Protein AF-A0A954EKB4-F1 (afdb_monomer_lite)

Radius of gyration: 37.12 Å; chains: 1; bounding box: 123×54×112 Å

Structure (mmCIF, N/CA/C/O backbone):
data_AF-A0A954EKB4-F1
#
_entry.id   AF-A0A954EKB4-F1
#
loop_
_atom_site.group_PDB
_atom_site.id
_atom_site.type_symbol
_atom_site.label_atom_id
_atom_site.label_alt_id
_atom_site.label_comp_id
_atom_site.label_asym_id
_atom_site.label_entity_id
_atom_site.label_seq_id
_atom_site.pdbx_PDB_ins_code
_atom_site.Cartn_x
_atom_site.Cartn_y
_atom_site.Cartn_z
_atom_site.occupancy
_atom_site.B_iso_or_equiv
_atom_site.auth_seq_id
_atom_site.auth_comp_id
_atom_site.auth_asym_id
_atom_site.auth_atom_id
_atom_site.pdbx_PDB_model_num
ATOM 1 N N . MET A 1 1 ? 80.902 -15.792 -75.339 1.00 37.88 1 MET A N 1
ATOM 2 C CA . MET A 1 1 ? 82.206 -15.188 -75.700 1.00 37.88 1 MET A CA 1
ATOM 3 C C . MET A 1 1 ? 81.987 -13.683 -75.688 1.00 37.88 1 MET A C 1
ATOM 5 O O . MET A 1 1 ? 81.135 -13.254 -76.441 1.00 37.88 1 MET A O 1
ATOM 9 N N . MET A 1 2 ? 82.550 -12.837 -74.833 1.00 40.94 2 MET A N 1
ATOM 10 C CA . MET A 1 2 ? 83.641 -12.920 -73.865 1.00 40.94 2 MET A CA 1
ATOM 11 C C . MET A 1 2 ? 83.252 -12.064 -72.648 1.00 40.94 2 MET A C 1
ATOM 13 O O . MET A 1 2 ? 82.694 -10.983 -72.807 1.00 40.94 2 MET A O 1
ATOM 17 N N . ASN A 1 3 ? 83.565 -12.593 -71.468 1.00 41.25 3 ASN A N 1
ATOM 18 C CA . ASN A 1 3 ? 83.792 -11.879 -70.212 1.00 41.25 3 ASN A CA 1
ATOM 19 C C . ASN A 1 3 ? 84.844 -10.772 -70.389 1.00 41.25 3 ASN A C 1
ATOM 21 O O . ASN A 1 3 ? 85.833 -11.028 -71.072 1.00 41.25 3 ASN A O 1
ATOM 25 N N . VAL A 1 4 ? 84.722 -9.661 -69.656 1.00 49.22 4 VAL A N 1
ATOM 26 C CA . VAL A 1 4 ? 85.882 -9.000 -69.029 1.00 49.22 4 VAL A CA 1
ATOM 27 C C . VAL A 1 4 ? 85.494 -8.569 -67.610 1.00 49.22 4 VAL A C 1
ATOM 29 O O . VAL A 1 4 ? 84.394 -8.073 -67.377 1.00 49.22 4 VAL A O 1
ATOM 32 N N . GLU A 1 5 ? 86.402 -8.868 -66.685 1.00 40.53 5 GLU A N 1
ATOM 33 C CA . GLU A 1 5 ? 86.324 -8.812 -65.225 1.00 40.53 5 GLU A CA 1
ATOM 34 C C . GLU A 1 5 ? 86.421 -7.398 -64.614 1.00 40.53 5 GLU A C 1
ATOM 36 O O . GLU A 1 5 ? 86.856 -6.441 -65.252 1.00 40.53 5 GLU A O 1
ATOM 41 N N . GLN A 1 6 ? 86.024 -7.331 -63.334 1.00 45.41 6 GLN A N 1
ATOM 42 C CA . GLN A 1 6 ? 86.206 -6.249 -62.347 1.00 45.41 6 GLN A CA 1
ATOM 43 C C . GLN A 1 6 ? 87.696 -5.919 -62.090 1.00 45.41 6 GLN A C 1
ATOM 45 O O . GLN A 1 6 ? 88.552 -6.699 -62.511 1.00 45.41 6 GLN A O 1
ATOM 50 N N . PRO A 1 7 ? 88.048 -4.824 -61.368 1.00 50.44 7 PRO A N 1
ATOM 51 C CA . PRO A 1 7 ? 88.230 -4.922 -59.892 1.00 50.44 7 PRO A CA 1
ATOM 52 C C . PRO A 1 7 ? 87.948 -3.577 -59.128 1.00 50.44 7 PRO A C 1
ATOM 54 O O . PRO A 1 7 ? 88.075 -2.505 -59.707 1.00 50.44 7 PRO A O 1
ATOM 57 N N . THR A 1 8 ? 87.309 -3.531 -57.945 1.00 43.25 8 THR A N 1
ATOM 58 C CA . THR A 1 8 ? 87.787 -3.686 -56.535 1.00 43.25 8 THR A CA 1
ATOM 59 C C . THR A 1 8 ? 87.850 -2.356 -55.762 1.00 43.25 8 THR A C 1
ATOM 61 O O . THR A 1 8 ? 88.399 -1.397 -56.294 1.00 43.25 8 THR A O 1
ATOM 64 N N . ASN A 1 9 ? 87.446 -2.421 -54.478 1.00 41.03 9 ASN A N 1
ATOM 65 C CA . ASN A 1 9 ? 88.042 -1.737 -53.307 1.00 41.03 9 ASN A CA 1
ATOM 66 C C . ASN A 1 9 ? 87.767 -0.219 -53.140 1.00 41.03 9 ASN A C 1
ATOM 68 O O . ASN A 1 9 ? 87.740 0.507 -54.121 1.00 41.03 9 ASN A O 1
ATOM 72 N N . ASP A 1 10 ? 87.524 0.382 -51.969 1.00 38.59 10 ASP A N 1
ATOM 73 C CA . ASP A 1 10 ? 87.679 0.040 -50.544 1.00 38.59 10 ASP A CA 1
ATOM 74 C C . ASP A 1 10 ? 86.727 0.947 -49.702 1.00 38.59 10 ASP A C 1
ATOM 76 O O . ASP A 1 10 ? 86.386 2.054 -50.123 1.00 38.59 10 ASP A O 1
ATOM 80 N N . GLU A 1 11 ? 86.308 0.497 -48.509 1.00 42.56 11 GLU A N 1
ATOM 81 C CA . GLU A 1 11 ? 85.872 1.350 -47.368 1.00 42.56 11 GLU A CA 1
ATOM 82 C C . GLU A 1 11 ? 87.084 2.147 -46.790 1.00 42.56 11 GLU A C 1
ATOM 84 O O . GLU A 1 11 ? 88.193 1.899 -47.262 1.00 42.56 11 GLU A O 1
ATOM 89 N N . PRO A 1 12 ? 87.024 3.002 -45.732 1.00 58.56 12 PRO A N 1
ATOM 90 C CA . PRO A 1 12 ? 85.927 3.540 -44.907 1.00 58.56 12 PRO A CA 1
ATOM 91 C C . PRO A 1 12 ? 86.026 5.090 -44.712 1.00 58.56 12 PRO A C 1
ATOM 93 O O . PRO A 1 12 ? 86.808 5.771 -45.364 1.00 58.56 12 PRO A O 1
ATOM 96 N N . GLU A 1 13 ? 85.270 5.610 -43.734 1.00 41.72 13 GLU A N 1
ATOM 97 C CA . GLU A 1 13 ? 85.638 6.696 -42.793 1.00 41.72 13 GLU A CA 1
ATOM 98 C C . GLU A 1 13 ? 84.869 8.044 -42.817 1.00 41.72 13 GLU A C 1
ATOM 100 O O . GLU A 1 13 ? 84.950 8.852 -43.734 1.00 41.72 13 GLU A O 1
ATOM 105 N N . SER A 1 14 ? 84.260 8.304 -41.648 1.00 40.22 14 SER A N 1
ATOM 106 C CA . SER A 1 14 ? 84.275 9.572 -40.897 1.00 40.22 14 SER A CA 1
ATOM 107 C C . SER A 1 14 ? 83.208 10.656 -41.149 1.00 40.22 14 SER A C 1
ATOM 109 O O . SER A 1 14 ? 83.322 11.516 -42.013 1.00 40.22 14 SER A O 1
ATOM 111 N N . ALA A 1 15 ? 82.205 10.616 -40.261 1.00 45.06 15 ALA A N 1
ATOM 112 C CA . ALA A 1 15 ? 81.691 11.700 -39.409 1.00 45.06 15 ALA A CA 1
ATOM 113 C C . ALA A 1 15 ? 81.571 13.141 -39.954 1.00 45.06 15 ALA A C 1
ATOM 115 O O . ALA A 1 15 ? 82.567 13.798 -40.233 1.00 45.06 15 ALA A O 1
ATOM 116 N N . THR A 1 16 ? 80.362 13.716 -39.863 1.00 40.34 16 THR A N 1
ATOM 117 C CA . THR A 1 16 ? 80.078 14.884 -38.992 1.00 40.34 16 THR A CA 1
ATOM 118 C C . THR A 1 16 ? 78.590 15.271 -38.993 1.00 40.34 16 THR A C 1
ATOM 120 O O . THR A 1 16 ? 77.950 15.358 -40.033 1.00 40.34 16 THR A O 1
ATOM 123 N N . ASP A 1 17 ? 78.077 15.460 -37.774 1.00 44.81 17 ASP A N 1
ATOM 124 C CA . ASP A 1 17 ? 76.998 16.346 -37.313 1.00 44.81 17 ASP A CA 1
ATOM 125 C C . ASP A 1 17 ? 75.906 16.845 -38.280 1.00 44.81 17 ASP A C 1
ATOM 127 O O . ASP A 1 17 ? 76.133 17.648 -39.180 1.00 44.81 17 ASP A O 1
ATOM 131 N N . SER A 1 18 ? 74.647 16.616 -37.900 1.00 45.25 18 SER A N 1
ATOM 132 C CA . SER A 1 18 ? 73.878 17.720 -37.303 1.00 45.25 18 SER A CA 1
ATOM 133 C C . SER A 1 18 ? 72.577 17.243 -36.661 1.00 45.25 18 SER A C 1
ATOM 135 O O . SER A 1 18 ? 71.683 16.651 -37.259 1.00 45.25 18 SER A O 1
ATOM 137 N N . ASN A 1 19 ? 72.528 17.554 -35.378 1.00 48.62 19 ASN A N 1
ATOM 138 C CA . ASN A 1 19 ? 71.428 17.464 -34.449 1.00 48.62 19 ASN A CA 1
ATOM 139 C C . ASN A 1 19 ? 70.233 18.326 -34.911 1.00 48.62 19 ASN A C 1
ATOM 141 O O . ASN A 1 19 ? 70.352 19.547 -34.984 1.00 48.62 19 ASN A O 1
ATOM 145 N N . THR A 1 20 ? 69.081 17.708 -35.174 1.00 47.47 20 THR A N 1
ATOM 146 C CA . THR A 1 20 ? 67.756 18.353 -35.100 1.00 47.47 20 THR A CA 1
ATOM 147 C C . THR A 1 20 ? 66.779 17.354 -34.489 1.00 47.47 20 THR A C 1
ATOM 149 O O . THR A 1 20 ? 65.910 16.803 -35.159 1.00 47.47 20 THR A O 1
ATOM 152 N N . ASP A 1 21 ? 66.982 17.056 -33.204 1.00 47.34 21 ASP A N 1
ATOM 153 C CA . ASP A 1 21 ? 66.007 16.288 -32.436 1.00 47.34 21 ASP A CA 1
ATOM 154 C C . ASP A 1 21 ? 64.824 17.205 -32.102 1.00 47.34 21 ASP A C 1
ATOM 156 O O . ASP A 1 21 ? 64.919 18.166 -31.332 1.00 47.34 21 ASP A O 1
ATOM 160 N N . ASP A 1 22 ? 63.735 16.945 -32.813 1.00 51.62 22 ASP A N 1
ATOM 161 C CA . ASP A 1 22 ? 62.500 17.700 -32.801 1.00 51.62 22 ASP A CA 1
ATOM 162 C C . ASP A 1 22 ? 61.771 17.478 -31.469 1.00 51.62 22 ASP A C 1
ATOM 164 O O . ASP A 1 22 ? 61.445 16.363 -31.049 1.00 51.62 22 ASP A O 1
ATOM 168 N N . THR A 1 23 ? 61.516 18.583 -30.782 1.00 56.84 23 THR A N 1
ATOM 169 C CA . THR A 1 23 ? 60.714 18.681 -29.568 1.00 56.84 23 THR A CA 1
ATOM 170 C C . THR A 1 23 ? 59.355 17.990 -29.718 1.00 56.84 23 THR A C 1
ATOM 172 O O . THR A 1 23 ? 58.401 18.575 -30.224 1.00 56.84 23 THR A O 1
ATOM 175 N N . THR A 1 24 ? 59.203 16.782 -29.168 1.00 51.06 24 THR A N 1
ATOM 176 C CA . THR A 1 24 ? 57.882 16.181 -28.924 1.00 51.06 24 THR A CA 1
ATOM 177 C C . THR A 1 24 ? 57.643 16.011 -27.427 1.00 51.06 24 THR A C 1
ATOM 179 O O . THR A 1 24 ? 58.062 15.063 -26.769 1.00 51.06 24 THR A O 1
ATOM 182 N N . THR A 1 25 ? 56.934 16.980 -26.855 1.00 53.75 25 THR A N 1
ATOM 183 C CA . THR A 1 25 ? 56.393 16.905 -25.495 1.00 53.75 25 THR A CA 1
ATOM 184 C C . THR A 1 25 ? 55.333 15.794 -25.414 1.00 53.75 25 THR A C 1
ATOM 186 O O . THR A 1 25 ? 54.353 15.829 -26.163 1.00 53.75 25 THR A O 1
ATOM 189 N N . PRO A 1 26 ? 55.428 14.812 -24.493 1.00 50.53 26 PRO A N 1
ATOM 190 C CA . PRO A 1 26 ? 54.420 13.769 -24.364 1.00 50.53 26 PRO A CA 1
ATOM 191 C C . PRO A 1 26 ? 53.314 14.232 -23.409 1.00 50.53 26 PRO A C 1
ATOM 193 O O . PRO A 1 26 ? 53.219 13.770 -22.275 1.00 50.53 26 PRO A O 1
ATOM 196 N N . VAL A 1 27 ? 52.438 15.136 -23.848 1.00 56.16 27 VAL A N 1
ATOM 197 C CA . VAL A 1 27 ? 51.300 15.591 -23.027 1.00 56.16 27 VAL A CA 1
ATOM 198 C C . VAL A 1 27 ? 49.983 15.202 -23.694 1.00 56.16 27 VAL A C 1
ATOM 200 O O . VAL A 1 27 ? 49.413 15.996 -24.426 1.00 56.16 27 VAL A O 1
ATOM 203 N N . ALA A 1 28 ? 49.490 13.975 -23.445 1.00 51.84 28 ALA A N 1
ATOM 204 C CA . ALA A 1 28 ? 48.060 13.622 -23.621 1.00 51.84 28 ALA A CA 1
ATOM 205 C C . ALA A 1 28 ? 47.628 12.197 -23.187 1.00 51.84 28 ALA A C 1
ATOM 207 O O . ALA A 1 28 ? 46.444 11.880 -23.274 1.00 51.84 28 ALA A O 1
ATOM 208 N N . ARG A 1 29 ? 48.502 11.295 -22.714 1.00 52.09 29 ARG A N 1
ATOM 209 C CA . ARG A 1 29 ? 48.108 9.876 -22.491 1.00 52.09 29 ARG A CA 1
ATOM 210 C C . ARG A 1 29 ? 47.373 9.570 -21.173 1.00 52.09 29 ARG A C 1
ATOM 212 O O . ARG A 1 29 ? 46.942 8.437 -20.967 1.00 52.09 29 ARG A O 1
ATOM 219 N N . GLN A 1 30 ? 47.196 10.538 -20.272 1.00 52.16 30 GLN A N 1
ATOM 220 C CA . GLN A 1 30 ? 46.702 10.261 -18.911 1.00 52.16 30 GLN A CA 1
ATOM 221 C C . GLN A 1 30 ? 45.167 10.319 -18.762 1.00 52.16 30 GLN A C 1
ATOM 223 O O . GLN A 1 30 ? 44.601 9.544 -17.990 1.00 52.16 30 GLN A O 1
ATOM 228 N N . ARG A 1 31 ? 44.454 11.143 -19.551 1.00 48.75 31 ARG A N 1
ATOM 229 C CA . ARG A 1 31 ? 42.978 11.301 -19.463 1.00 48.75 31 ARG A CA 1
ATOM 230 C C . ARG A 1 31 ? 42.187 10.049 -19.881 1.00 48.75 31 ARG A C 1
ATOM 232 O O . ARG A 1 31 ? 41.036 9.881 -19.479 1.00 48.75 31 ARG A O 1
ATOM 239 N N . TRP A 1 32 ? 42.797 9.147 -20.651 1.00 51.31 32 TRP A N 1
ATOM 240 C CA . TRP A 1 32 ? 42.155 7.919 -21.146 1.00 51.31 32 TRP A CA 1
ATOM 241 C C . TRP A 1 32 ? 42.172 6.776 -20.112 1.00 51.31 32 TRP A C 1
ATOM 243 O O . TRP A 1 32 ? 41.367 5.847 -20.192 1.00 51.31 32 TRP A O 1
ATOM 253 N N . LYS A 1 33 ? 43.044 6.849 -19.094 1.00 59.34 33 LYS A N 1
ATOM 254 C CA . LYS A 1 33 ? 43.146 5.823 -18.040 1.00 59.34 33 LYS A CA 1
ATOM 255 C C . LYS A 1 33 ? 42.045 5.946 -16.981 1.00 59.34 33 LYS A C 1
ATOM 257 O O . LYS A 1 33 ? 41.488 4.943 -16.554 1.00 59.34 33 LYS A O 1
ATOM 262 N N . LEU A 1 34 ? 41.688 7.172 -16.594 1.00 62.44 34 LEU A N 1
ATOM 263 C CA . LEU A 1 34 ? 40.642 7.413 -15.589 1.00 62.44 34 LEU A CA 1
ATOM 264 C C . LEU A 1 34 ? 39.242 7.110 -16.130 1.00 62.44 34 LEU A C 1
ATOM 266 O O . LEU A 1 34 ? 38.438 6.471 -15.459 1.00 62.44 34 LEU A O 1
ATOM 270 N N . THR A 1 35 ? 38.968 7.515 -17.371 1.00 72.44 35 THR A N 1
ATOM 271 C CA . THR A 1 35 ? 37.692 7.228 -18.038 1.00 72.44 35 THR A CA 1
ATOM 272 C C . THR A 1 35 ? 37.505 5.730 -18.262 1.00 72.44 35 THR A C 1
ATOM 274 O O . THR A 1 35 ? 36.447 5.208 -17.939 1.00 72.44 35 THR A O 1
ATOM 277 N N . SER A 1 36 ? 38.527 5.002 -18.718 1.00 77.19 36 SER A N 1
ATOM 278 C CA . SER A 1 36 ? 38.439 3.539 -18.850 1.00 77.19 36 SER A CA 1
ATOM 279 C C . SER A 1 36 ? 38.249 2.826 -17.506 1.00 77.19 36 SER A C 1
ATOM 281 O O . SER A 1 36 ? 37.427 1.914 -17.423 1.00 77.19 36 SER A O 1
ATOM 283 N N . TRP A 1 37 ? 38.927 3.259 -16.437 1.00 87.00 37 TRP A N 1
ATOM 284 C CA . TRP A 1 37 ? 38.750 2.690 -15.097 1.00 87.00 37 TRP A CA 1
ATOM 285 C C . TRP A 1 37 ? 37.341 2.903 -14.533 1.00 87.00 37 TRP A C 1
ATOM 287 O O . TRP A 1 37 ? 36.715 1.940 -14.091 1.00 87.00 37 TRP A O 1
ATOM 297 N N . LEU A 1 38 ? 36.803 4.124 -14.625 1.00 86.75 38 LEU A N 1
ATOM 298 C CA . LEU A 1 38 ? 35.441 4.429 -14.174 1.00 86.75 38 LEU A CA 1
ATOM 299 C C . LEU A 1 38 ? 34.389 3.579 -14.896 1.00 86.75 38 LEU A C 1
ATOM 301 O O . LEU A 1 38 ? 33.402 3.166 -14.296 1.00 86.75 38 LEU A O 1
ATOM 305 N N . LEU A 1 39 ? 34.609 3.267 -16.172 1.00 87.12 39 LEU A N 1
ATOM 306 C CA . LEU A 1 39 ? 33.695 2.437 -16.958 1.00 87.12 39 LEU A CA 1
ATOM 307 C C . LEU A 1 39 ? 33.809 0.956 -16.639 1.00 87.12 39 LEU A C 1
ATOM 309 O O . LEU A 1 39 ? 32.800 0.253 -16.613 1.00 87.12 39 LEU A O 1
ATOM 313 N N . MET A 1 40 ? 35.021 0.480 -16.360 1.00 89.44 40 MET A N 1
ATOM 314 C CA . MET A 1 40 ? 35.214 -0.867 -15.831 1.00 89.44 40 MET A CA 1
ATOM 315 C C . MET A 1 40 ? 34.528 -1.020 -14.473 1.00 89.44 40 MET A C 1
ATOM 317 O O . MET A 1 40 ? 33.863 -2.030 -14.245 1.00 89.44 40 MET A O 1
ATOM 321 N N . LEU A 1 41 ? 34.637 -0.010 -13.605 1.00 92.19 41 LEU A N 1
ATOM 322 C CA . LEU A 1 41 ? 33.939 0.018 -12.325 1.00 92.19 41 LEU A CA 1
ATOM 323 C C . LEU A 1 41 ? 32.422 0.027 -12.531 1.00 92.19 41 LEU A C 1
ATOM 325 O O . LEU A 1 41 ? 31.756 -0.861 -12.017 1.00 92.19 41 LEU A O 1
ATOM 329 N N . ALA A 1 42 ? 31.887 0.933 -13.356 1.00 92.69 42 ALA A N 1
ATOM 330 C CA . ALA A 1 42 ? 30.456 0.999 -13.653 1.00 92.69 42 ALA A CA 1
ATOM 331 C C . ALA A 1 42 ? 29.909 -0.334 -14.185 1.00 92.69 42 ALA A C 1
ATOM 333 O O . ALA A 1 42 ? 28.853 -0.775 -13.743 1.00 92.69 42 ALA A O 1
ATOM 334 N N . ARG A 1 43 ? 30.646 -1.018 -15.071 1.00 93.94 43 ARG A N 1
ATOM 335 C CA . ARG A 1 43 ? 30.260 -2.341 -15.584 1.00 93.94 43 ARG A CA 1
ATOM 336 C C . ARG A 1 43 ? 30.225 -3.401 -14.485 1.00 93.94 43 ARG A C 1
ATOM 338 O O . ARG A 1 43 ? 29.280 -4.181 -14.432 1.00 93.94 43 ARG A O 1
ATOM 345 N N . ARG A 1 44 ? 31.246 -3.449 -13.624 1.00 96.00 44 ARG A N 1
ATOM 346 C CA . ARG A 1 44 ? 31.309 -4.404 -12.504 1.00 96.00 44 ARG A CA 1
ATOM 347 C C . ARG A 1 44 ? 30.198 -4.137 -11.499 1.00 96.00 44 ARG A C 1
ATOM 349 O O . ARG A 1 44 ? 29.496 -5.066 -11.119 1.00 96.00 44 ARG A O 1
ATOM 356 N N . THR A 1 45 ? 30.009 -2.876 -11.126 1.00 95.31 45 THR A N 1
ATOM 357 C CA . THR A 1 45 ? 28.940 -2.456 -10.226 1.00 95.31 45 THR A CA 1
ATOM 358 C C . THR A 1 45 ? 27.574 -2.795 -10.815 1.00 95.31 45 THR A C 1
ATOM 360 O O . THR A 1 45 ? 26.760 -3.377 -10.113 1.00 95.31 45 THR A O 1
ATOM 363 N N . HIS A 1 46 ? 27.335 -2.526 -12.103 1.00 97.00 46 HIS A N 1
ATOM 364 C CA . HIS A 1 46 ? 26.084 -2.891 -12.768 1.00 97.00 46 HIS A CA 1
ATOM 365 C C . HIS A 1 46 ? 25.839 -4.403 -12.750 1.00 97.00 46 HIS A C 1
ATOM 367 O O . HIS A 1 46 ? 24.749 -4.842 -12.397 1.00 97.00 46 HIS A O 1
ATOM 373 N N . LEU A 1 47 ? 26.853 -5.203 -13.098 1.00 96.62 47 LEU A N 1
ATOM 374 C CA . LEU A 1 47 ? 26.749 -6.662 -13.115 1.00 96.62 47 LEU A CA 1
ATOM 375 C C . LEU A 1 47 ? 26.437 -7.221 -11.723 1.00 96.62 47 LEU A C 1
ATOM 377 O O . LEU A 1 47 ? 25.502 -8.004 -11.579 1.00 96.62 47 LEU A O 1
ATOM 381 N N . TYR A 1 48 ? 27.197 -6.820 -10.702 1.00 96.88 48 TYR A N 1
ATOM 382 C CA . TYR A 1 48 ? 27.014 -7.343 -9.349 1.00 96.88 48 TYR A CA 1
ATOM 383 C C . TYR A 1 48 ? 25.745 -6.814 -8.684 1.00 96.88 48 TYR A C 1
ATOM 385 O O . TYR A 1 48 ? 25.067 -7.586 -8.013 1.00 96.88 48 TYR A O 1
ATOM 393 N N . ALA A 1 49 ? 25.375 -5.549 -8.916 1.00 96.19 49 ALA A N 1
ATOM 394 C CA . ALA A 1 49 ? 24.086 -5.023 -8.475 1.00 96.19 49 ALA A CA 1
ATOM 395 C C . ALA A 1 49 ? 22.934 -5.786 -9.140 1.00 96.19 49 ALA A C 1
ATOM 397 O O . ALA A 1 49 ? 22.016 -6.204 -8.449 1.00 96.19 49 ALA A O 1
ATOM 398 N N . GLY A 1 50 ? 23.007 -6.048 -10.450 1.00 95.69 50 GLY A N 1
ATOM 399 C CA . GLY A 1 50 ? 22.001 -6.839 -11.162 1.00 95.69 50 GLY A CA 1
ATOM 400 C C . GLY A 1 50 ? 21.895 -8.278 -10.648 1.00 95.69 50 GLY A C 1
ATOM 401 O O . GLY A 1 50 ? 20.791 -8.763 -10.420 1.00 95.69 50 GLY A O 1
ATOM 402 N N . LEU A 1 51 ? 23.027 -8.947 -10.404 1.00 96.50 51 LEU A N 1
ATOM 403 C CA . LEU A 1 51 ? 23.048 -10.307 -9.855 1.00 96.50 51 LEU A CA 1
ATOM 404 C C . LEU A 1 51 ? 22.482 -10.359 -8.430 1.00 96.50 51 LEU A C 1
ATOM 406 O O . LEU A 1 51 ? 21.725 -11.269 -8.107 1.00 96.50 51 LEU A O 1
ATOM 410 N N . PHE A 1 52 ? 22.818 -9.369 -7.599 1.00 96.00 52 PHE A N 1
ATOM 411 C CA . PHE A 1 52 ? 22.244 -9.221 -6.265 1.00 96.00 52 PHE A CA 1
ATOM 412 C C . PHE A 1 52 ? 20.733 -8.966 -6.326 1.00 96.00 52 PHE A C 1
ATOM 414 O O . PHE A 1 52 ? 19.992 -9.582 -5.571 1.00 96.00 52 PHE A O 1
ATOM 421 N N . LEU A 1 53 ? 20.275 -8.096 -7.233 1.00 96.25 53 LEU A N 1
ATOM 422 C CA . LEU A 1 53 ? 18.868 -7.725 -7.402 1.00 96.25 53 LEU A CA 1
ATOM 423 C C . LEU A 1 53 ? 17.997 -8.842 -7.979 1.00 96.25 53 LEU A C 1
ATOM 425 O O . LEU A 1 53 ? 16.799 -8.849 -7.715 1.00 96.25 53 LEU A O 1
ATOM 429 N N . LEU A 1 54 ? 18.562 -9.771 -8.754 1.00 96.06 54 LEU A N 1
ATOM 430 C CA . LEU A 1 54 ? 17.811 -10.786 -9.499 1.00 96.06 54 LEU A CA 1
ATOM 431 C C . LEU A 1 54 ? 16.748 -11.531 -8.662 1.00 96.06 54 LEU A C 1
ATOM 433 O O . LEU A 1 54 ? 15.579 -11.485 -9.054 1.00 96.06 54 LEU A O 1
ATOM 437 N N . PRO A 1 55 ? 17.073 -12.186 -7.527 1.00 94.25 55 PRO A N 1
ATOM 438 C CA . PRO A 1 55 ? 16.058 -12.882 -6.732 1.00 94.25 55 PRO A CA 1
ATOM 439 C C . PRO A 1 55 ? 14.984 -11.933 -6.181 1.00 94.25 55 PRO A C 1
ATOM 441 O O . PRO A 1 55 ? 13.819 -12.314 -6.082 1.00 94.25 55 PRO A O 1
ATOM 444 N N . TRP A 1 56 ? 15.349 -10.689 -5.867 1.00 93.19 56 TRP A N 1
ATOM 445 C CA . TRP A 1 56 ? 14.438 -9.701 -5.289 1.00 93.19 56 TRP A CA 1
ATOM 446 C C . TRP A 1 56 ? 13.480 -9.119 -6.321 1.00 93.19 56 TRP A C 1
ATOM 448 O O . TRP A 1 56 ? 12.289 -9.017 -6.052 1.00 93.19 56 TRP A O 1
ATOM 458 N N . VAL A 1 57 ? 13.968 -8.792 -7.518 1.00 93.94 57 VAL A N 1
ATOM 459 C CA . VAL A 1 57 ? 13.130 -8.322 -8.630 1.00 93.94 57 VAL A CA 1
ATOM 460 C C . VAL A 1 57 ? 12.136 -9.406 -9.039 1.00 93.94 57 VAL A C 1
ATOM 462 O O . VAL A 1 57 ? 10.973 -9.099 -9.280 1.00 93.94 57 VAL A O 1
ATOM 465 N N . VAL A 1 58 ? 12.555 -10.677 -9.055 1.00 93.94 58 VAL A N 1
ATOM 466 C CA . VAL A 1 58 ? 11.640 -11.804 -9.295 1.00 93.94 58 VAL A CA 1
ATOM 467 C C . VAL A 1 58 ? 10.596 -11.898 -8.182 1.00 93.94 58 VAL A C 1
ATOM 469 O O . VAL A 1 58 ? 9.405 -11.953 -8.481 1.00 93.94 58 VAL A O 1
ATOM 472 N N . LEU A 1 59 ? 11.013 -11.855 -6.912 1.00 92.44 59 LEU A N 1
ATOM 473 C CA . LEU A 1 59 ? 10.097 -11.880 -5.771 1.00 92.44 59 LEU A CA 1
ATOM 474 C C . LEU A 1 59 ? 9.068 -10.743 -5.848 1.00 92.44 59 LEU A C 1
ATOM 476 O O . LEU A 1 59 ? 7.869 -11.013 -5.805 1.00 92.44 59 LEU A O 1
ATOM 480 N N . TYR A 1 60 ? 9.511 -9.490 -5.992 1.00 92.00 60 TYR A N 1
ATOM 481 C CA . TYR A 1 60 ? 8.641 -8.310 -6.063 1.00 92.00 60 TYR A CA 1
ATOM 482 C C . TYR A 1 60 ? 7.764 -8.298 -7.317 1.00 92.00 60 TYR A C 1
ATOM 484 O O . TYR A 1 60 ? 6.598 -7.924 -7.229 1.00 92.00 60 TYR A O 1
ATOM 492 N N . GLY A 1 61 ? 8.280 -8.745 -8.464 1.00 92.62 61 GLY A N 1
ATOM 493 C CA . GLY A 1 61 ? 7.509 -8.851 -9.701 1.00 92.62 61 GLY A CA 1
ATOM 494 C C . GLY A 1 61 ? 6.372 -9.868 -9.590 1.00 92.62 61 GLY A C 1
ATOM 495 O O . GLY A 1 61 ? 5.230 -9.556 -9.918 1.00 92.62 61 GLY A O 1
ATOM 496 N N . VAL A 1 62 ? 6.658 -11.062 -9.058 1.00 91.00 62 VAL A N 1
ATOM 497 C CA . VAL A 1 62 ? 5.643 -12.108 -8.850 1.00 91.00 62 VAL A CA 1
ATOM 498 C C . VAL A 1 62 ? 4.614 -11.669 -7.810 1.00 91.00 62 VAL A C 1
ATOM 500 O O . VAL A 1 62 ? 3.413 -11.769 -8.046 1.00 91.00 62 VAL A O 1
ATOM 503 N N . THR A 1 63 ? 5.059 -11.138 -6.673 1.00 91.44 63 THR A N 1
ATOM 504 C CA . THR A 1 63 ? 4.152 -10.721 -5.590 1.00 91.44 63 THR A CA 1
ATOM 505 C C . THR A 1 63 ? 3.334 -9.475 -5.931 1.00 91.44 63 THR A C 1
ATOM 507 O O . THR A 1 63 ? 2.162 -9.415 -5.570 1.00 91.44 63 THR A O 1
ATOM 510 N N . GLY A 1 64 ? 3.889 -8.530 -6.694 1.00 90.50 64 GLY A N 1
ATOM 511 C CA . GLY A 1 64 ? 3.142 -7.395 -7.240 1.00 90.50 64 GLY A CA 1
ATOM 512 C C . GLY A 1 64 ? 2.066 -7.837 -8.236 1.00 90.50 64 GLY A C 1
ATOM 513 O O . GLY A 1 64 ? 0.933 -7.363 -8.173 1.00 90.50 64 GLY A O 1
ATOM 514 N N . ALA A 1 65 ? 2.370 -8.819 -9.093 1.00 88.06 65 ALA A N 1
ATOM 515 C CA . ALA A 1 65 ? 1.370 -9.421 -9.974 1.00 88.06 65 ALA A CA 1
ATOM 516 C C . ALA A 1 65 ? 0.249 -10.118 -9.180 1.00 88.06 65 ALA A C 1
ATOM 518 O O . ALA A 1 65 ? -0.920 -9.966 -9.522 1.00 88.06 65 ALA A O 1
ATOM 519 N N . MET A 1 66 ? 0.582 -10.811 -8.083 1.00 86.62 66 MET A N 1
ATOM 520 C CA . MET A 1 66 ? -0.404 -11.425 -7.177 1.00 86.62 66 MET A CA 1
ATOM 521 C C . MET A 1 66 ? -1.291 -10.404 -6.446 1.00 86.62 66 MET A C 1
ATOM 523 O O . MET A 1 66 ? -2.401 -10.757 -6.040 1.00 86.62 66 MET A O 1
ATOM 527 N N . PHE A 1 67 ? -0.800 -9.177 -6.233 1.00 83.81 67 PHE A N 1
ATOM 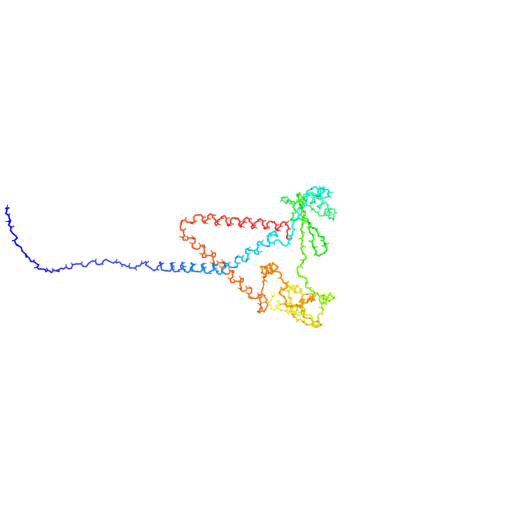528 C CA . PHE A 1 67 ? -1.550 -8.089 -5.600 1.00 83.81 67 PHE A CA 1
ATOM 529 C C . PHE A 1 67 ? -2.520 -7.427 -6.588 1.00 83.81 67 PHE A C 1
ATOM 531 O O . PHE A 1 67 ? -3.695 -7.263 -6.270 1.00 83.81 67 PHE A O 1
ATOM 538 N N . ASN A 1 68 ? -2.050 -7.113 -7.801 1.00 84.12 68 ASN A N 1
ATOM 539 C CA . ASN A 1 68 ? -2.842 -6.405 -8.814 1.00 84.12 68 ASN A CA 1
ATOM 540 C C . ASN A 1 68 ? -3.805 -7.311 -9.596 1.00 84.12 68 ASN A C 1
ATOM 542 O O . ASN A 1 68 ? -4.826 -6.839 -10.088 1.00 84.12 68 ASN A O 1
ATOM 546 N N . HIS A 1 69 ? -3.499 -8.603 -9.727 1.00 82.12 69 HIS A N 1
ATOM 547 C CA . HIS A 1 69 ? -4.307 -9.541 -10.502 1.00 82.12 69 HIS A CA 1
ATOM 548 C C . HIS A 1 69 ? -4.752 -10.709 -9.625 1.00 82.12 69 HIS A C 1
ATOM 550 O O . HIS A 1 69 ? -4.042 -11.702 -9.470 1.00 82.12 69 HIS A O 1
ATOM 556 N N . GLN A 1 70 ? -5.966 -10.618 -9.076 1.00 72.50 70 GLN A N 1
ATOM 557 C CA . GLN A 1 70 ? -6.531 -11.660 -8.206 1.00 72.50 70 GLN A CA 1
ATOM 558 C C . GLN A 1 70 ? -6.730 -13.013 -8.913 1.00 72.50 70 GLN A C 1
ATOM 560 O O . GLN A 1 70 ? -6.805 -14.047 -8.250 1.00 72.50 70 GLN A O 1
ATOM 565 N N . SER A 1 71 ? -6.772 -13.012 -10.248 1.00 69.94 71 SER A N 1
ATOM 566 C CA . SER A 1 71 ? -6.835 -14.209 -11.090 1.00 69.94 71 SER A CA 1
ATOM 567 C C . SER A 1 71 ? -5.489 -14.924 -11.256 1.00 69.94 71 SER A C 1
ATOM 569 O O . SER A 1 71 ? -5.471 -16.091 -11.643 1.00 69.94 71 SER A O 1
ATOM 571 N N . LEU A 1 72 ? -4.358 -14.268 -10.962 1.00 68.56 72 LEU A N 1
ATOM 572 C CA . LEU A 1 72 ? -3.039 -14.899 -10.979 1.00 68.56 72 LEU A CA 1
ATOM 573 C C . LEU A 1 72 ? -2.806 -15.591 -9.628 1.00 68.56 72 LEU A C 1
ATOM 575 O O . LEU A 1 72 ? -2.673 -14.939 -8.594 1.00 68.56 72 LEU A O 1
ATOM 579 N N . PHE A 1 73 ? -2.748 -16.927 -9.644 1.00 69.00 73 PHE A N 1
ATOM 580 C CA . PHE A 1 73 ? -2.742 -17.792 -8.450 1.00 69.00 73 PHE A CA 1
ATOM 581 C C . PHE A 1 73 ? -4.006 -17.619 -7.584 1.00 69.00 73 PHE A C 1
ATOM 583 O O . PHE A 1 73 ? -3.913 -17.252 -6.403 1.00 69.00 73 PHE A O 1
ATOM 590 N N . PRO A 1 74 ? -5.196 -17.857 -8.168 1.00 67.00 74 PRO A N 1
ATOM 591 C CA . PRO A 1 74 ? -6.452 -17.529 -7.528 1.00 67.00 74 PRO A CA 1
ATOM 592 C C . PRO A 1 74 ? -6.677 -18.446 -6.330 1.00 67.00 74 PRO A C 1
ATOM 594 O O . PRO A 1 74 ? -6.749 -19.667 -6.450 1.00 67.00 74 PRO A O 1
ATOM 597 N N . ARG A 1 75 ? -6.809 -17.833 -5.154 1.00 75.12 75 ARG A N 1
ATOM 598 C CA . ARG A 1 75 ? -7.555 -18.451 -4.048 1.00 75.12 75 ARG A CA 1
ATOM 599 C C . ARG A 1 75 ? -9.051 -18.289 -4.247 1.00 75.12 75 ARG A C 1
ATOM 601 O O . ARG A 1 75 ? -9.816 -19.136 -3.819 1.00 75.12 75 ARG A O 1
ATOM 608 N N . VAL A 1 76 ? -9.433 -17.182 -4.874 1.00 81.56 76 VAL A N 1
ATOM 609 C CA . VAL A 1 76 ? -10.817 -16.796 -5.105 1.00 81.56 76 VAL A CA 1
ATOM 610 C C . VAL A 1 76 ? -11.251 -17.346 -6.453 1.00 81.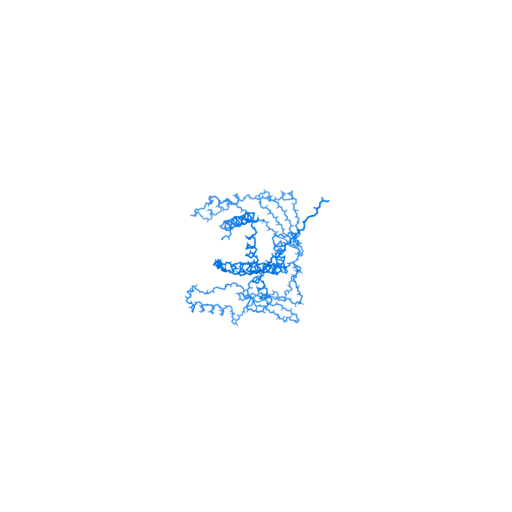56 76 VAL A C 1
ATOM 612 O O . VAL A 1 76 ? -10.608 -17.074 -7.465 1.00 81.56 76 VAL A O 1
ATOM 615 N N . GLN A 1 77 ? -12.324 -18.127 -6.466 1.00 86.94 77 GLN A N 1
ATOM 616 C CA . GLN A 1 77 ? -12.917 -18.611 -7.709 1.00 86.94 77 GLN A CA 1
ATOM 617 C C . GLN A 1 77 ? -13.968 -17.611 -8.175 1.00 86.94 77 GLN A C 1
ATOM 619 O O . GLN A 1 77 ? -14.910 -17.331 -7.438 1.00 86.94 77 GLN A O 1
ATOM 624 N N . PHE A 1 78 ? -13.805 -17.080 -9.383 1.00 89.12 78 PHE A N 1
ATOM 625 C CA . PHE A 1 78 ? -14.776 -16.182 -9.998 1.00 89.12 78 PHE A CA 1
ATOM 626 C C . PHE A 1 78 ? -15.686 -16.974 -10.929 1.00 89.12 78 PHE A C 1
ATOM 628 O O . PHE A 1 78 ? -15.213 -17.719 -11.788 1.00 89.12 78 PHE A O 1
ATOM 635 N N . GLN A 1 79 ? -16.991 -16.807 -10.750 1.00 92.81 79 GLN A N 1
ATOM 636 C CA . GLN A 1 79 ? -18.010 -17.385 -11.611 1.00 92.81 79 GLN A CA 1
ATOM 637 C C . GLN A 1 79 ? -18.848 -16.254 -12.219 1.00 92.81 79 GLN A C 1
ATOM 639 O O . GLN A 1 79 ? -19.526 -15.551 -11.466 1.00 92.81 79 GLN A O 1
ATOM 644 N N . PRO A 1 80 ? -18.843 -16.067 -13.550 1.00 94.75 80 PRO A N 1
ATOM 645 C CA . PRO A 1 80 ? -19.705 -15.077 -14.180 1.00 94.75 80 PRO A CA 1
ATOM 646 C C . PRO A 1 80 ? -21.176 -15.465 -14.007 1.00 94.75 80 PRO A C 1
ATOM 648 O O . PRO A 1 80 ? -21.543 -16.641 -14.099 1.00 94.75 80 PRO A O 1
ATOM 651 N N . VAL A 1 81 ? -22.023 -14.468 -13.766 1.00 95.44 81 VAL A N 1
ATOM 652 C CA . VAL A 1 81 ? -23.475 -14.631 -13.676 1.00 95.44 81 VAL A CA 1
ATOM 653 C C . VAL A 1 81 ? -24.084 -14.343 -15.051 1.00 95.44 81 VAL A C 1
ATOM 655 O O . VAL A 1 81 ? -23.793 -13.299 -15.635 1.00 95.44 81 VAL A O 1
ATOM 658 N N . PRO A 1 82 ? -24.930 -15.237 -15.599 1.00 94.56 82 PRO A N 1
ATOM 659 C CA . PRO A 1 82 ? -25.573 -14.999 -16.886 1.00 94.56 82 PRO A CA 1
ATOM 660 C C . PRO A 1 82 ? -26.390 -13.702 -16.892 1.00 94.56 82 PRO A C 1
ATOM 662 O O . PRO A 1 82 ? -27.154 -13.437 -15.963 1.00 94.56 82 PRO A O 1
ATOM 665 N N . VAL A 1 83 ? -26.284 -12.934 -17.979 1.00 88.75 83 VAL A N 1
ATOM 666 C CA . VAL A 1 83 ? -26.941 -11.623 -18.135 1.00 88.75 83 VAL A CA 1
ATOM 667 C C . VAL A 1 83 ? -28.455 -11.698 -17.911 1.00 88.75 83 VAL A C 1
ATOM 669 O O . VAL A 1 83 ? -29.030 -10.784 -17.327 1.00 88.75 83 VAL A O 1
ATOM 672 N N . ASP A 1 84 ? -29.108 -12.792 -18.310 1.00 92.12 84 ASP A N 1
ATOM 673 C CA . ASP A 1 84 ? -30.556 -12.966 -18.133 1.00 92.12 84 ASP A CA 1
ATOM 674 C C . ASP A 1 84 ? -30.970 -13.053 -16.657 1.00 92.12 84 ASP A C 1
ATOM 676 O O . ASP A 1 84 ? -32.031 -12.557 -16.284 1.00 92.12 84 ASP A O 1
ATOM 680 N N . VAL A 1 85 ? -30.111 -13.618 -15.798 1.00 93.38 85 VAL A N 1
ATOM 681 C CA . VAL A 1 85 ? -30.342 -13.662 -14.346 1.00 93.38 85 VAL A CA 1
ATOM 682 C C . VAL A 1 85 ? -30.273 -12.254 -13.768 1.00 93.38 85 VAL A C 1
ATOM 684 O O . VAL A 1 85 ? -31.134 -11.878 -12.982 1.00 93.38 85 VAL A O 1
ATOM 687 N N . VAL A 1 86 ? -29.292 -11.453 -14.195 1.00 91.31 86 VAL A N 1
ATOM 688 C CA . VAL A 1 86 ? -29.140 -10.060 -13.746 1.00 91.31 86 VAL A CA 1
ATOM 689 C C . VAL A 1 86 ? -30.307 -9.202 -14.237 1.00 91.31 86 VAL A C 1
ATOM 691 O O . VAL A 1 86 ? -30.864 -8.419 -13.470 1.00 91.31 86 VAL A O 1
ATOM 694 N N . ARG A 1 87 ? -30.740 -9.390 -15.490 1.00 89.44 87 ARG A N 1
ATOM 695 C CA . ARG A 1 87 ? -31.883 -8.675 -16.080 1.00 89.44 87 ARG A CA 1
ATOM 696 C C . ARG A 1 87 ? -33.216 -8.975 -15.402 1.00 89.44 87 ARG A C 1
ATOM 698 O O . ARG A 1 87 ? -34.112 -8.143 -15.458 1.00 89.44 87 ARG A O 1
ATOM 705 N N . ALA A 1 88 ? -33.346 -10.132 -14.759 1.00 91.31 88 ALA A N 1
ATOM 706 C CA . ALA A 1 88 ? -34.522 -10.476 -13.966 1.00 91.31 88 ALA A CA 1
ATOM 707 C C . ALA A 1 88 ? -34.560 -9.774 -12.590 1.00 91.31 88 ALA A C 1
ATOM 709 O O . ALA A 1 88 ? -35.514 -9.966 -11.838 1.00 91.31 88 ALA A O 1
ATOM 710 N N . THR A 1 89 ? -33.538 -8.983 -12.243 1.00 92.75 89 THR A N 1
ATOM 711 C CA . THR A 1 89 ? -33.460 -8.225 -10.984 1.00 92.75 89 THR A CA 1
ATOM 712 C C . THR A 1 89 ? -33.738 -6.732 -11.186 1.00 92.75 89 THR A C 1
ATOM 714 O O . THR A 1 89 ? -33.728 -6.220 -12.309 1.00 92.75 89 THR A O 1
ATOM 717 N N . SER A 1 90 ? -33.893 -6.004 -10.075 1.00 92.12 90 SER A N 1
ATOM 718 C CA . SER A 1 90 ? -34.007 -4.539 -10.056 1.00 92.12 90 SER A CA 1
ATOM 719 C C . SER A 1 90 ? -32.728 -3.809 -10.485 1.00 92.12 90 SER A C 1
ATOM 721 O O . SER A 1 90 ? -32.727 -2.588 -10.567 1.00 92.12 90 SER A O 1
ATOM 723 N N . MET A 1 91 ? -31.632 -4.519 -10.785 1.00 91.56 91 MET A N 1
ATOM 724 C CA . MET A 1 91 ? -30.408 -3.900 -11.308 1.00 91.56 91 MET A CA 1
ATOM 725 C C . MET A 1 91 ? -30.627 -3.239 -12.678 1.00 91.56 91 MET A C 1
ATOM 727 O O . MET A 1 91 ? -29.898 -2.333 -13.066 1.00 91.56 91 MET A O 1
ATOM 731 N N . THR A 1 92 ? -31.661 -3.655 -13.412 1.00 87.81 92 THR A N 1
ATOM 732 C CA . THR A 1 92 ? -32.075 -2.993 -14.660 1.00 87.81 92 THR A CA 1
ATOM 733 C C . THR A 1 92 ? -32.592 -1.570 -14.449 1.00 87.81 92 THR A C 1
ATOM 735 O O . THR A 1 92 ? -32.533 -0.770 -15.376 1.00 87.81 92 THR A O 1
ATOM 738 N N . GLU A 1 93 ? -33.056 -1.255 -13.240 1.00 91.62 93 GLU A N 1
ATOM 739 C CA . GLU A 1 93 ? -33.548 0.064 -12.831 1.00 91.62 93 GLU A CA 1
ATOM 740 C C . GLU A 1 93 ? -32.474 0.869 -12.080 1.00 91.62 93 GLU A C 1
ATOM 742 O O . GLU A 1 93 ? -32.754 1.954 -11.571 1.00 91.62 93 GLU A O 1
ATOM 747 N N . PHE A 1 94 ? -31.247 0.343 -11.969 1.00 94.38 94 PHE A N 1
ATOM 748 C CA . PHE A 1 94 ? -30.170 1.036 -11.274 1.00 94.38 94 PHE A CA 1
ATOM 749 C C . PHE A 1 94 ? -29.810 2.332 -12.023 1.00 94.38 94 PHE A C 1
ATOM 751 O O . PHE A 1 94 ? -29.572 2.284 -13.233 1.00 94.38 94 PHE A O 1
ATOM 758 N N . PRO A 1 95 ? -29.778 3.492 -11.339 1.00 95.19 95 PRO A N 1
ATOM 759 C CA . PRO A 1 95 ? -29.638 4.779 -12.006 1.00 95.19 95 PRO A CA 1
ATOM 760 C C . PRO A 1 95 ? -28.249 4.948 -12.618 1.00 95.19 95 PRO A C 1
ATOM 762 O O . PRO A 1 95 ? -27.233 4.561 -12.031 1.00 95.19 95 PRO A O 1
ATOM 765 N N . ALA A 1 96 ? -28.192 5.621 -13.768 1.00 94.44 96 ALA A N 1
ATOM 766 C CA . ALA A 1 96 ? -26.920 6.071 -14.320 1.00 94.44 96 ALA A CA 1
ATOM 767 C C . ALA A 1 96 ? -26.256 7.089 -13.372 1.00 94.44 96 ALA A C 1
ATOM 769 O O . ALA A 1 96 ? -26.936 7.820 -12.649 1.00 94.44 96 ALA A O 1
ATOM 770 N N . ALA A 1 97 ? -24.923 7.195 -13.407 1.00 94.06 97 ALA A N 1
ATOM 771 C CA . ALA A 1 97 ? -24.172 8.062 -12.491 1.00 94.06 97 ALA A CA 1
ATOM 772 C C . ALA A 1 97 ? -24.672 9.523 -12.493 1.00 94.06 97 ALA A C 1
ATOM 774 O O . ALA A 1 97 ? -24.828 10.127 -11.432 1.00 94.06 97 ALA A O 1
ATOM 775 N N . GLY A 1 98 ? -24.998 10.077 -13.667 1.00 92.88 98 GLY A N 1
ATOM 776 C CA . GLY A 1 98 ? -25.541 11.435 -13.791 1.00 92.88 98 GLY A CA 1
ATOM 777 C C . GLY A 1 98 ? -26.948 11.608 -13.204 1.00 92.88 98 GLY A C 1
ATOM 778 O O . GLY A 1 98 ? -27.250 12.642 -12.602 1.00 92.88 98 GLY A O 1
ATOM 779 N N . GLU A 1 99 ? -27.803 10.592 -13.330 1.00 94.12 99 GLU A N 1
ATOM 780 C CA . GLU A 1 99 ? -29.152 10.607 -12.755 1.00 94.12 99 GLU A CA 1
ATOM 781 C C . GLU A 1 99 ? -29.082 10.542 -11.231 1.00 94.12 99 GLU A C 1
ATOM 783 O O . GLU A 1 99 ? -29.701 11.359 -10.547 1.00 94.12 99 GLU A O 1
ATOM 788 N N . LEU A 1 100 ? -28.265 9.629 -10.696 1.00 95.75 100 LEU A N 1
ATOM 789 C CA . LEU A 1 100 ? -28.048 9.509 -9.258 1.00 95.75 100 LEU A CA 1
ATOM 790 C C . LEU A 1 100 ? -27.442 10.792 -8.675 1.00 95.75 100 LEU A C 1
ATOM 792 O O . LEU A 1 100 ? -27.902 11.270 -7.642 1.00 95.75 100 LEU A O 1
ATOM 796 N N . ALA A 1 101 ? -26.461 11.397 -9.352 1.00 94.31 101 ALA A N 1
ATOM 797 C CA . ALA A 1 101 ? -25.887 12.673 -8.930 1.00 94.31 101 ALA A CA 1
ATOM 798 C C . ALA A 1 101 ? -26.943 13.787 -8.869 1.00 94.31 101 ALA A C 1
ATOM 800 O O . ALA A 1 101 ? -26.977 14.551 -7.905 1.00 94.31 101 ALA A O 1
ATOM 801 N N . THR A 1 102 ? -27.844 13.851 -9.853 1.00 94.06 102 THR A N 1
ATOM 802 C CA . THR A 1 102 ? -28.946 14.826 -9.867 1.00 94.06 102 THR A CA 1
ATOM 803 C C . THR A 1 102 ? -29.872 14.637 -8.665 1.00 94.06 102 THR A C 1
ATOM 805 O O . THR A 1 102 ? -30.175 15.610 -7.974 1.00 94.06 102 THR A O 1
ATOM 808 N N . GLN A 1 103 ? -30.250 13.390 -8.363 1.00 95.44 103 GLN A N 1
ATOM 809 C CA . GLN A 1 103 ? -31.070 13.061 -7.191 1.00 95.44 103 GLN A CA 1
ATOM 810 C C . GLN A 1 103 ? -30.376 13.461 -5.881 1.00 95.44 103 GLN A C 1
ATOM 812 O O . GLN A 1 103 ? -30.997 14.057 -5.001 1.00 95.44 103 GLN A O 1
ATOM 817 N N . VAL A 1 104 ? -29.072 13.189 -5.758 1.00 96.00 104 VAL A N 1
ATOM 818 C CA . VAL A 1 104 ? -28.274 13.584 -4.587 1.00 96.00 104 VAL A CA 1
ATOM 819 C C . VAL A 1 104 ? -28.240 15.105 -4.433 1.00 96.00 104 VAL A C 1
ATOM 821 O O . VAL A 1 104 ? -28.426 15.613 -3.332 1.00 96.00 104 VAL A O 1
ATOM 824 N N . ILE A 1 105 ? -28.055 15.855 -5.518 1.00 94.62 105 ILE A N 1
ATOM 825 C CA . ILE A 1 105 ? -28.023 17.324 -5.480 1.00 94.62 105 ILE A CA 1
ATOM 826 C C . ILE A 1 105 ? -29.374 17.903 -5.072 1.00 94.62 105 ILE A C 1
ATOM 828 O O . ILE A 1 105 ? -29.428 18.833 -4.268 1.00 94.62 105 ILE A O 1
ATOM 832 N N . GLU A 1 106 ? -30.467 17.359 -5.599 1.00 95.00 106 GLU A N 1
ATOM 833 C CA . GLU A 1 106 ? -31.816 17.772 -5.217 1.00 95.00 106 GLU A CA 1
ATOM 834 C C . GLU A 1 106 ? -32.089 17.505 -3.730 1.00 95.00 106 GLU A C 1
ATOM 836 O O . GLU A 1 106 ? -32.601 18.381 -3.024 1.00 95.00 106 GLU A O 1
ATOM 841 N N . ALA A 1 107 ? -31.658 16.348 -3.221 1.00 96.50 107 ALA A N 1
ATOM 842 C CA . ALA A 1 107 ? -31.724 16.035 -1.799 1.00 96.50 107 ALA A CA 1
ATOM 843 C C . ALA A 1 107 ? -30.873 17.002 -0.955 1.00 96.50 107 ALA A C 1
ATOM 845 O O . ALA A 1 107 ? -31.339 17.495 0.074 1.00 96.50 107 ALA A O 1
ATOM 846 N N . LEU A 1 108 ? -29.657 17.339 -1.401 1.00 96.56 108 LEU A N 1
ATOM 847 C CA . LEU A 1 108 ? -28.777 18.277 -0.699 1.00 96.56 108 LEU A CA 1
ATOM 848 C C . LEU A 1 108 ? -29.359 19.695 -0.646 1.00 96.56 108 LEU A C 1
ATOM 850 O O . LEU A 1 108 ? -29.302 20.325 0.410 1.00 96.56 108 LEU A O 1
ATOM 854 N N . ARG A 1 109 ? -29.951 20.180 -1.745 1.00 95.75 109 ARG A N 1
ATOM 855 C CA . ARG A 1 109 ? -30.652 21.478 -1.800 1.00 95.75 109 ARG A CA 1
ATOM 856 C C . ARG A 1 109 ? -31.861 21.503 -0.875 1.00 95.75 109 ARG A C 1
ATOM 858 O O . ARG A 1 109 ? -32.069 22.476 -0.160 1.00 95.75 109 ARG A O 1
ATOM 865 N N . SER A 1 110 ? -32.625 20.414 -0.858 1.00 95.38 110 SER A N 1
ATOM 866 C CA . SER A 1 110 ? -33.792 20.276 0.018 1.00 95.38 110 SER A CA 1
ATOM 867 C C . SER A 1 110 ? -33.397 20.287 1.498 1.00 95.38 110 SER A C 1
ATOM 869 O O . SER A 1 110 ? -34.082 20.897 2.314 1.00 95.38 110 SER A O 1
ATOM 871 N N . ALA A 1 111 ? -32.274 19.651 1.844 1.00 96.81 111 ALA A N 1
ATOM 872 C CA . ALA A 1 111 ? -31.740 19.627 3.204 1.00 96.81 111 ALA A CA 1
ATOM 873 C C . ALA A 1 111 ? -31.049 20.940 3.617 1.00 96.81 111 ALA A C 1
ATOM 875 O O . ALA A 1 111 ? -30.951 21.219 4.811 1.00 96.81 111 ALA A O 1
ATOM 876 N N . ASN A 1 112 ? -30.582 21.749 2.657 1.00 96.38 112 ASN A N 1
ATOM 877 C CA . ASN A 1 112 ? -29.831 22.983 2.908 1.00 96.38 112 ASN A CA 1
ATOM 878 C C . ASN A 1 112 ? -30.355 24.146 2.040 1.00 96.38 112 ASN A C 1
ATOM 880 O O . ASN A 1 112 ? -29.663 24.571 1.113 1.00 96.38 112 ASN A O 1
ATOM 884 N N . PRO A 1 113 ? -31.547 24.703 2.335 1.00 93.00 113 PRO A N 1
ATOM 885 C CA . PRO A 1 113 ? -32.196 25.694 1.468 1.00 93.00 113 PRO A CA 1
ATOM 886 C C . PRO A 1 113 ? -31.413 27.002 1.276 1.00 93.00 113 PRO A C 1
ATOM 888 O O . PRO A 1 113 ? -31.620 27.705 0.290 1.00 93.00 113 PRO A O 1
ATOM 891 N N . GLU A 1 114 ? -30.531 27.348 2.217 1.00 94.88 114 GLU A N 1
ATOM 892 C CA . GLU A 1 114 ? -29.705 28.564 2.164 1.00 94.88 114 GLU A CA 1
ATOM 893 C C . GLU A 1 114 ? -28.405 28.377 1.358 1.00 94.88 114 GLU A C 1
ATOM 895 O O . GLU A 1 114 ? -27.755 29.358 0.996 1.00 94.88 114 GLU A O 1
ATOM 900 N N . ALA A 1 115 ? -28.014 27.132 1.063 1.00 93.62 115 ALA A N 1
ATOM 901 C CA . ALA A 1 115 ? -26.786 26.827 0.339 1.00 93.62 115 ALA A CA 1
ATOM 902 C C . ALA A 1 115 ? -27.024 26.808 -1.180 1.00 93.62 115 ALA A C 1
ATOM 904 O O . ALA A 1 115 ? -27.911 26.121 -1.686 1.00 93.62 115 ALA A O 1
ATOM 905 N N . GLN A 1 116 ? -26.180 27.517 -1.932 1.00 91.56 116 GLN A N 1
ATOM 906 C CA . GLN A 1 116 ? -26.160 27.435 -3.394 1.00 91.56 116 GLN A CA 1
ATOM 907 C C . GLN A 1 116 ? -25.340 26.214 -3.820 1.00 91.56 116 GLN A C 1
ATOM 909 O O . GLN A 1 116 ? -24.119 26.200 -3.681 1.00 91.56 116 GLN A O 1
ATOM 914 N N . ILE A 1 117 ? -26.022 25.174 -4.302 1.00 91.81 117 ILE A N 1
ATOM 915 C CA . ILE A 1 117 ? -25.407 23.891 -4.666 1.00 91.81 117 ILE A CA 1
ATOM 916 C C . ILE A 1 117 ? -25.571 23.668 -6.167 1.00 91.81 117 ILE A C 1
ATOM 918 O O . ILE A 1 117 ? -26.692 23.506 -6.661 1.00 91.81 117 ILE A O 1
ATOM 922 N N . GLU A 1 118 ? -24.454 23.620 -6.888 1.00 86.62 118 GLU A N 1
ATOM 923 C CA . GLU A 1 118 ? -24.388 23.407 -8.335 1.00 86.62 118 GLU A CA 1
ATOM 924 C C . GLU A 1 118 ? -23.297 22.387 -8.681 1.00 86.62 118 GLU A C 1
ATOM 926 O O . GLU A 1 118 ? -22.302 22.264 -7.966 1.00 86.62 118 GLU A O 1
ATOM 931 N N . VAL A 1 119 ? -23.485 21.649 -9.781 1.00 83.88 119 VAL A N 1
ATOM 932 C CA . VAL A 1 119 ? -22.433 20.775 -10.324 1.00 83.88 119 VAL A CA 1
ATOM 933 C C . VAL A 1 119 ? -21.369 21.647 -10.962 1.00 83.88 119 VAL A C 1
ATOM 935 O O . VAL A 1 119 ? -21.683 22.533 -11.760 1.00 83.88 119 VAL A O 1
ATOM 938 N N . LEU A 1 120 ? -20.106 21.372 -10.653 1.00 85.94 120 LEU A N 1
ATOM 939 C CA . LEU A 1 120 ? -19.002 22.077 -11.281 1.00 85.94 120 LEU A CA 1
ATOM 940 C C . LEU A 1 120 ? -18.945 21.742 -12.782 1.00 85.94 120 LEU A C 1
ATOM 942 O O . LEU A 1 120 ? -19.027 20.585 -13.192 1.00 85.94 120 LEU A O 1
ATOM 946 N N . THR A 1 121 ? -18.789 22.754 -13.637 1.00 79.00 121 THR A N 1
ATOM 947 C CA . THR A 1 121 ? -18.648 22.512 -15.081 1.00 79.00 121 THR A CA 1
ATOM 948 C C . THR A 1 121 ? -17.355 21.737 -15.350 1.00 79.00 121 THR A C 1
ATOM 950 O O . THR A 1 121 ? -16.279 22.180 -14.953 1.00 79.00 121 THR A O 1
ATOM 953 N N . GLY A 1 122 ? -17.457 20.596 -16.036 1.00 74.81 122 GLY A N 1
ATOM 954 C CA . GLY A 1 122 ? -16.317 19.726 -16.349 1.00 74.81 122 GLY A CA 1
ATOM 955 C C . GLY A 1 122 ? -16.060 18.590 -15.351 1.00 74.81 122 GLY A C 1
ATOM 956 O O . GLY A 1 122 ? -15.108 17.844 -15.553 1.00 74.81 122 GLY A O 1
ATOM 957 N N . SER A 1 123 ? -16.891 18.425 -14.313 1.00 79.88 123 SER A N 1
ATOM 958 C CA . SER A 1 123 ? -16.895 17.223 -13.467 1.00 79.88 123 SER A CA 1
ATOM 959 C C . SER A 1 123 ? -18.037 16.291 -13.878 1.00 79.88 123 SER A C 1
ATOM 961 O O . SER A 1 123 ? -19.197 16.552 -13.551 1.00 79.88 123 SER A O 1
ATOM 963 N N . GLU A 1 124 ? -17.723 15.223 -14.609 1.00 84.81 124 GLU A N 1
ATOM 964 C CA . GLU A 1 124 ? -18.699 14.179 -14.935 1.00 84.81 124 GLU A CA 1
ATOM 965 C C . GLU A 1 124 ? -18.841 13.212 -13.749 1.00 84.81 124 GLU A C 1
ATOM 967 O O . GLU A 1 124 ? -17.828 12.722 -13.248 1.00 84.81 124 GLU A O 1
ATOM 972 N N . PRO A 1 125 ? -20.066 12.937 -13.264 1.00 90.00 125 PRO A N 1
ATOM 973 C CA . PRO A 1 125 ? -20.272 11.948 -12.214 1.00 90.00 125 PRO A CA 1
ATOM 974 C C . PRO A 1 125 ? -19.848 10.552 -12.674 1.00 90.00 125 PRO A C 1
ATOM 976 O O . PRO A 1 125 ? -20.304 10.074 -13.713 1.00 90.00 125 PRO A O 1
ATOM 979 N N . GLU A 1 126 ? -19.036 9.872 -11.869 1.00 91.56 126 GLU A N 1
ATOM 980 C CA . GLU A 1 126 ? -18.555 8.520 -12.153 1.00 91.56 126 GLU A CA 1
ATOM 981 C C . GLU A 1 126 ? -18.628 7.612 -10.918 1.00 91.56 126 GLU A C 1
ATOM 983 O O . GLU A 1 126 ? -18.533 8.062 -9.775 1.00 91.56 126 GLU A O 1
ATOM 988 N N . PHE A 1 127 ? -18.794 6.307 -11.149 1.00 93.25 127 PHE A N 1
ATOM 989 C CA . PHE A 1 127 ? -18.627 5.294 -10.109 1.00 93.25 127 PHE A CA 1
ATOM 990 C C . PHE A 1 127 ? -17.168 4.838 -10.077 1.00 93.25 127 PHE A C 1
ATOM 992 O O . PHE A 1 127 ? -16.602 4.488 -11.109 1.00 93.25 127 PHE A O 1
ATOM 999 N N . THR A 1 128 ? -16.568 4.779 -8.890 1.00 91.12 128 THR A N 1
ATOM 1000 C CA . THR A 1 128 ? -15.151 4.403 -8.741 1.00 91.12 128 THR A CA 1
ATOM 1001 C C . THR A 1 128 ? -14.927 2.898 -8.594 1.00 91.12 128 THR A C 1
ATOM 1003 O O . THR A 1 128 ? -13.806 2.432 -8.781 1.00 91.12 128 THR A O 1
ATOM 1006 N N . ASN A 1 129 ? -15.963 2.130 -8.235 1.00 91.94 129 ASN A N 1
ATOM 1007 C CA . ASN A 1 129 ? -15.866 0.702 -7.928 1.00 91.94 129 ASN A CA 1
ATOM 1008 C C . ASN A 1 129 ? -17.151 -0.059 -8.289 1.00 91.94 129 ASN A C 1
ATOM 1010 O O . ASN A 1 129 ? -18.218 0.532 -8.462 1.00 91.94 129 ASN A O 1
ATOM 1014 N N . ASN A 1 130 ? -17.043 -1.390 -8.334 1.00 94.44 130 ASN A N 1
ATOM 1015 C CA . ASN A 1 130 ? -18.198 -2.281 -8.428 1.00 94.44 130 ASN A CA 1
ATOM 1016 C C . ASN A 1 130 ? -19.036 -2.232 -7.144 1.00 94.44 130 ASN A C 1
ATOM 1018 O O . ASN A 1 130 ? -18.502 -2.071 -6.044 1.00 94.44 130 ASN A O 1
ATOM 1022 N N . LEU A 1 131 ? -20.341 -2.466 -7.275 1.00 95.31 131 LEU A N 1
ATOM 1023 C CA . LEU A 1 131 ? -21.197 -2.757 -6.130 1.00 95.31 131 LEU A CA 1
ATOM 1024 C C . LEU A 1 131 ? -20.852 -4.160 -5.628 1.00 95.31 131 LEU A C 1
ATOM 1026 O O . LEU A 1 131 ? -20.829 -5.114 -6.408 1.00 95.31 131 LEU A O 1
ATOM 1030 N N . MET A 1 132 ? -20.554 -4.281 -4.337 1.00 95.38 132 MET A N 1
ATOM 1031 C CA . MET A 1 132 ? -20.105 -5.532 -3.734 1.00 95.38 132 MET A CA 1
ATOM 1032 C C . MET A 1 132 ? -20.971 -5.890 -2.534 1.00 95.38 132 MET A C 1
ATOM 1034 O O . MET A 1 132 ? -21.098 -5.097 -1.602 1.00 95.38 132 MET A O 1
ATOM 1038 N N . PHE A 1 133 ? -21.530 -7.100 -2.538 1.00 95.69 133 PHE A N 1
ATOM 1039 C CA . PHE A 1 133 ? -22.319 -7.626 -1.422 1.00 95.69 133 PHE A CA 1
ATOM 1040 C C . PHE A 1 133 ? -21.833 -9.018 -1.045 1.00 95.69 133 PHE A C 1
ATOM 1042 O O . PHE A 1 133 ? -21.504 -9.818 -1.920 1.00 95.69 133 PHE A O 1
ATOM 1049 N N . GLU A 1 134 ? -21.793 -9.314 0.252 1.00 94.50 134 GLU A N 1
ATOM 1050 C CA . GLU A 1 134 ? -21.269 -10.576 0.768 1.00 94.50 134 GLU A CA 1
ATOM 1051 C C . GLU A 1 134 ? -22.316 -11.411 1.499 1.00 94.50 134 GLU A C 1
ATOM 1053 O O . GLU A 1 134 ? -23.205 -10.889 2.169 1.00 94.50 134 GLU A O 1
ATOM 1058 N N . VAL A 1 135 ? -22.167 -12.730 1.399 1.00 95.31 135 VAL A N 1
ATOM 1059 C CA . VAL A 1 135 ? -22.926 -13.707 2.175 1.00 95.31 135 VAL A CA 1
ATOM 1060 C C . VAL A 1 135 ? -21.998 -14.825 2.645 1.00 95.31 135 VAL A C 1
ATOM 1062 O O . VAL A 1 135 ? -21.117 -15.280 1.910 1.00 95.31 135 VAL A O 1
ATOM 1065 N N . GLN A 1 136 ? -22.195 -15.272 3.884 1.00 92.19 136 GLN A N 1
ATOM 1066 C CA . GLN A 1 136 ? -21.513 -16.441 4.427 1.00 92.19 136 GLN A CA 1
ATOM 1067 C C . GLN A 1 136 ? -22.291 -17.706 4.033 1.00 92.19 136 GLN A C 1
ATOM 1069 O O . GLN A 1 136 ? -23.486 -17.806 4.311 1.00 92.19 136 GLN A O 1
ATOM 1074 N N . GLN A 1 137 ? -21.626 -18.678 3.406 1.00 88.88 137 GLN A N 1
ATOM 1075 C CA . GLN A 1 137 ? -22.204 -19.975 3.053 1.00 88.88 137 GLN A CA 1
ATOM 1076 C C . GLN A 1 137 ? -21.316 -21.097 3.601 1.00 88.88 137 GLN A C 1
ATOM 1078 O O . GLN A 1 137 ? -20.296 -21.447 3.012 1.00 88.88 137 GLN A O 1
ATOM 1083 N N . GLY A 1 138 ? -21.700 -21.661 4.749 1.00 87.75 138 GLY A N 1
ATOM 1084 C CA . GLY A 1 138 ? -20.817 -22.558 5.499 1.00 87.75 138 GLY A CA 1
ATOM 1085 C C . GLY A 1 138 ? -19.561 -21.807 5.945 1.00 87.75 138 GLY A C 1
ATOM 1086 O O . GLY A 1 138 ? -19.667 -20.710 6.492 1.00 87.75 138 GLY A O 1
ATOM 1087 N N . ASP A 1 139 ? -18.385 -22.356 5.653 1.00 84.19 139 ASP A N 1
ATOM 1088 C CA . ASP A 1 139 ? -17.097 -21.713 5.945 1.00 84.19 139 ASP A CA 1
ATOM 1089 C C . ASP A 1 139 ? -16.608 -20.783 4.819 1.00 84.19 139 ASP A C 1
ATOM 1091 O O . ASP A 1 139 ? -15.692 -19.985 5.020 1.00 84.19 139 ASP A O 1
ATOM 1095 N N . GLU A 1 140 ? -17.250 -20.812 3.648 1.00 87.00 140 GLU A N 1
ATOM 1096 C CA . GLU A 1 140 ? -16.905 -19.956 2.512 1.00 87.00 140 GLU A CA 1
ATOM 1097 C C . GLU A 1 140 ? -17.616 -18.604 2.573 1.00 87.00 140 GLU A C 1
ATOM 1099 O O . GLU A 1 140 ? -18.779 -18.488 2.972 1.00 87.00 140 GLU A O 1
ATOM 1104 N N . LYS A 1 141 ? -16.929 -17.573 2.085 1.00 90.31 141 LYS A N 1
ATOM 1105 C CA . LYS A 1 141 ? -17.505 -16.250 1.865 1.00 90.31 141 LYS A CA 1
ATOM 1106 C C . LYS A 1 141 ? -17.754 -16.067 0.375 1.00 90.31 141 LYS A C 1
ATOM 1108 O O . LYS A 1 141 ? -16.826 -16.168 -0.425 1.00 90.31 141 LYS A O 1
ATOM 1113 N N . LYS A 1 142 ? -18.994 -15.775 -0.013 1.00 94.06 142 LYS A N 1
ATOM 1114 C CA . LYS A 1 142 ? -19.331 -15.425 -1.397 1.00 94.06 142 LYS A CA 1
ATOM 1115 C C . LYS A 1 142 ? -19.564 -13.931 -1.502 1.00 94.06 142 LYS A C 1
ATOM 1117 O O . LYS A 1 142 ? -20.266 -13.359 -0.674 1.00 94.06 142 LYS A O 1
ATOM 1122 N N . VAL A 1 143 ? -18.964 -13.312 -2.509 1.00 94.75 143 VAL A N 1
ATOM 1123 C CA . VAL A 1 143 ? -19.101 -11.885 -2.790 1.00 94.75 143 VAL A CA 1
ATOM 1124 C C . VAL A 1 143 ? -19.604 -11.730 -4.213 1.00 94.75 143 VAL A C 1
ATOM 1126 O O . VAL A 1 143 ? -18.969 -12.214 -5.146 1.00 94.75 143 VAL A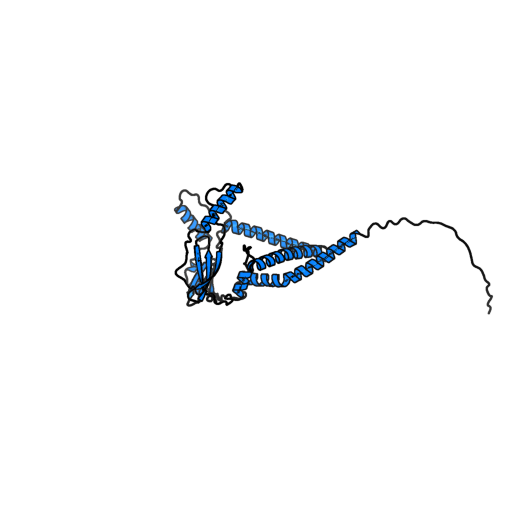 O 1
ATOM 1129 N N . VAL A 1 144 ? -20.751 -11.084 -4.388 1.00 95.62 144 VAL A N 1
ATOM 1130 C CA . VAL A 1 144 ? -21.226 -10.693 -5.716 1.00 95.62 144 VAL A CA 1
ATOM 1131 C C . VAL A 1 144 ? -20.626 -9.336 -6.063 1.00 95.62 144 VAL A C 1
ATOM 1133 O O . VAL A 1 144 ? -20.707 -8.405 -5.267 1.00 95.62 144 VAL A O 1
ATOM 1136 N N . HIS A 1 145 ? -19.999 -9.247 -7.231 1.00 95.56 145 HIS A N 1
ATOM 1137 C CA . HIS A 1 145 ? -19.480 -8.023 -7.824 1.00 95.56 145 HIS A CA 1
ATOM 1138 C C . HIS A 1 145 ? -20.390 -7.647 -8.984 1.00 95.56 145 HIS A C 1
ATOM 1140 O O . HIS A 1 145 ? -20.527 -8.432 -9.919 1.00 95.56 145 HIS A O 1
ATOM 1146 N N . ILE A 1 146 ? -20.990 -6.463 -8.931 1.00 95.56 146 ILE A N 1
ATOM 1147 C CA . ILE A 1 146 ? -21.874 -5.949 -9.977 1.00 95.56 146 ILE A CA 1
ATOM 1148 C C . ILE A 1 146 ? -21.257 -4.663 -10.516 1.00 95.56 146 ILE A C 1
ATOM 1150 O O . ILE A 1 146 ? -21.034 -3.715 -9.759 1.00 95.56 146 ILE A O 1
ATOM 1154 N N . ASN A 1 147 ? -20.968 -4.619 -11.814 1.00 95.00 147 ASN A N 1
ATOM 1155 C CA . ASN A 1 147 ? -20.565 -3.387 -12.479 1.00 95.00 147 ASN A CA 1
ATOM 1156 C C . ASN A 1 147 ? -21.791 -2.455 -12.582 1.00 95.00 147 ASN A C 1
ATOM 1158 O O . ASN A 1 147 ? -22.742 -2.813 -13.275 1.00 95.00 147 ASN A O 1
ATOM 1162 N N . PRO A 1 148 ? -21.798 -1.270 -11.938 1.00 94.50 148 PRO A N 1
ATOM 1163 C CA . PRO A 1 148 ? -22.965 -0.383 -11.921 1.00 94.50 148 PRO A CA 1
ATOM 1164 C C . PRO A 1 148 ? -23.258 0.288 -13.271 1.00 94.50 148 PRO A C 1
ATOM 1166 O O . PRO A 1 148 ? -24.283 0.945 -13.412 1.00 94.50 148 PRO A O 1
ATOM 1169 N N . VAL A 1 149 ? -22.354 0.162 -14.249 1.00 93.69 149 VAL A N 1
ATOM 1170 C CA . VAL A 1 149 ? -22.486 0.755 -15.586 1.00 93.69 149 VAL A CA 1
ATOM 1171 C C . VAL A 1 149 ? -22.929 -0.286 -16.612 1.00 93.69 149 VAL A C 1
ATOM 1173 O O . VAL A 1 149 ? -23.829 -0.024 -17.405 1.00 93.69 149 VAL A O 1
ATOM 1176 N N . THR A 1 150 ? -22.300 -1.466 -16.626 1.00 92.88 150 THR A N 1
ATOM 1177 C CA . THR A 1 150 ? -22.589 -2.512 -17.629 1.00 92.88 150 THR A CA 1
ATOM 1178 C C . THR A 1 150 ? -23.526 -3.605 -17.127 1.00 92.88 150 THR A C 1
ATOM 1180 O O . THR A 1 150 ? -24.028 -4.387 -17.932 1.00 92.88 150 THR A O 1
ATOM 1183 N N . ASN A 1 151 ? -23.769 -3.675 -15.815 1.00 92.62 151 ASN A N 1
ATOM 1184 C CA . ASN A 1 151 ? -24.444 -4.777 -15.125 1.00 92.62 151 ASN A CA 1
ATOM 1185 C C . ASN A 1 151 ? -23.732 -6.137 -15.254 1.00 92.62 151 ASN A C 1
ATOM 1187 O O . ASN A 1 151 ? -24.287 -7.164 -14.849 1.00 92.62 151 ASN A O 1
ATOM 1191 N N . ASP A 1 152 ? -22.492 -6.164 -15.756 1.00 94.06 152 ASP A N 1
ATOM 1192 C CA . ASP A 1 152 ? -21.663 -7.367 -15.723 1.00 94.06 152 ASP A CA 1
ATOM 1193 C C . ASP A 1 152 ? -21.487 -7.805 -14.272 1.00 94.06 152 ASP A C 1
ATOM 1195 O O . ASP A 1 152 ? -21.106 -7.014 -13.403 1.00 94.06 152 ASP A O 1
ATOM 1199 N N . THR A 1 153 ? -21.823 -9.064 -14.009 1.00 95.81 153 THR A N 1
ATOM 1200 C CA . THR A 1 153 ? -21.903 -9.592 -12.653 1.00 95.81 153 THR A CA 1
ATOM 1201 C C . THR A 1 153 ? -21.085 -10.862 -12.527 1.00 95.81 153 THR A C 1
ATOM 1203 O O . THR A 1 153 ? -21.204 -11.782 -13.337 1.00 95.81 153 THR A O 1
ATOM 1206 N N . GLU A 1 154 ? -20.291 -10.940 -11.468 1.00 95.12 154 GLU A N 1
ATOM 1207 C CA . GLU A 1 154 ? -19.490 -12.111 -11.132 1.00 95.12 154 GLU A CA 1
ATOM 1208 C C . GLU A 1 154 ? -19.650 -12.446 -9.650 1.00 95.12 154 GLU A C 1
ATOM 1210 O O . GLU A 1 154 ? -19.791 -11.564 -8.803 1.00 95.12 154 GLU A O 1
ATOM 1215 N N . ILE A 1 155 ? -19.614 -13.734 -9.319 1.00 94.81 155 ILE A N 1
ATOM 1216 C CA . ILE A 1 155 ? -19.591 -14.215 -7.940 1.00 94.81 155 ILE A CA 1
ATOM 1217 C C . ILE A 1 155 ? -18.184 -14.708 -7.633 1.00 94.81 155 ILE A C 1
ATOM 1219 O O . ILE A 1 155 ? -17.708 -15.689 -8.204 1.00 94.81 155 ILE A O 1
ATOM 1223 N N . ALA A 1 156 ? -17.537 -14.035 -6.695 1.00 92.06 156 ALA A N 1
ATOM 1224 C CA . ALA A 1 156 ? -16.286 -14.439 -6.093 1.00 92.06 156 ALA A CA 1
ATOM 1225 C C . ALA A 1 156 ? -16.565 -15.395 -4.926 1.00 92.06 156 ALA A C 1
ATOM 1227 O O . ALA A 1 156 ? -17.201 -15.023 -3.941 1.00 92.06 156 ALA A O 1
ATOM 1228 N N . THR A 1 157 ? -16.072 -16.627 -5.011 1.00 91.69 157 THR A N 1
ATOM 1229 C CA . THR A 1 157 ? -16.037 -17.568 -3.887 1.00 91.69 157 THR A CA 1
ATOM 1230 C C . THR A 1 157 ? -14.677 -17.479 -3.223 1.00 91.69 157 THR A C 1
ATOM 1232 O O . THR A 1 157 ? -13.664 -17.895 -3.788 1.00 91.69 157 THR A O 1
ATOM 1235 N N . ILE A 1 158 ? -14.665 -16.903 -2.029 1.00 87.25 158 ILE A N 1
ATOM 1236 C CA . ILE A 1 158 ? -13.492 -16.766 -1.184 1.00 87.25 158 ILE A CA 1
ATOM 1237 C C . ILE A 1 158 ? -13.500 -17.967 -0.228 1.00 87.25 158 ILE A C 1
ATOM 1239 O O . ILE A 1 158 ? -14.433 -18.091 0.576 1.00 87.25 158 ILE A O 1
ATOM 1243 N N . PRO A 1 159 ? -12.501 -18.865 -0.305 1.00 81.94 159 PRO A N 1
ATOM 1244 C CA . PRO A 1 159 ? -12.405 -19.976 0.629 1.00 81.94 159 PRO A CA 1
ATOM 1245 C C . PRO A 1 159 ? -12.250 -19.436 2.058 1.00 81.94 159 PRO A C 1
ATOM 1247 O O . PRO A 1 159 ? -11.788 -18.298 2.228 1.00 81.94 159 PRO A O 1
ATOM 1250 N N . PRO A 1 160 ? -12.610 -20.220 3.089 1.00 77.00 160 PRO A N 1
ATOM 1251 C CA . PRO A 1 160 ? -12.275 -19.866 4.462 1.00 77.00 160 PRO A CA 1
ATOM 1252 C C . PRO A 1 160 ? -10.799 -19.488 4.569 1.00 77.00 160 PRO A C 1
ATOM 1254 O O . PRO A 1 160 ? -9.949 -20.027 3.855 1.00 77.00 160 PRO A O 1
ATOM 1257 N N . GLU A 1 161 ? -10.480 -18.550 5.462 1.00 69.75 161 GLU A N 1
ATOM 1258 C CA . GLU A 1 161 ? -9.082 -18.353 5.830 1.00 69.75 161 GLU A CA 1
ATOM 1259 C C . GLU A 1 161 ? -8.532 -19.700 6.302 1.00 69.75 161 GLU A C 1
ATOM 1261 O O . GLU A 1 161 ? -9.031 -20.249 7.282 1.00 69.75 161 GLU A O 1
ATOM 1266 N N . ASP A 1 162 ? -7.509 -20.218 5.607 1.00 62.97 162 ASP A N 1
ATOM 1267 C CA . ASP A 1 162 ? -6.846 -21.487 5.958 1.00 62.97 162 ASP A CA 1
ATOM 1268 C C . ASP A 1 162 ? -6.394 -21.521 7.428 1.00 62.97 162 ASP A C 1
ATOM 1270 O O . ASP A 1 162 ? -6.157 -22.586 7.989 1.00 62.97 162 ASP A O 1
ATOM 1274 N N . PHE A 1 163 ? -6.249 -20.341 8.035 1.00 64.81 163 PHE A N 1
ATOM 1275 C CA . PHE A 1 163 ? -5.881 -20.168 9.420 1.00 64.81 163 PHE A CA 1
ATOM 1276 C C . PHE A 1 163 ? -6.731 -19.081 10.075 1.00 64.81 163 PHE A C 1
ATOM 1278 O O . PHE A 1 163 ? -6.573 -17.891 9.790 1.00 64.81 163 PHE A O 1
ATOM 1285 N N . ARG A 1 164 ? -7.589 -19.497 11.006 1.00 69.56 164 ARG A N 1
ATOM 1286 C CA . ARG A 1 164 ? -8.178 -18.625 12.020 1.00 69.56 164 ARG A CA 1
ATOM 1287 C C . ARG A 1 164 ? -7.507 -18.980 13.343 1.00 69.56 164 ARG A C 1
ATOM 1289 O O . ARG A 1 164 ? -7.727 -20.088 13.817 1.00 69.56 164 ARG A O 1
ATOM 1296 N N . PRO A 1 165 ? -6.673 -18.100 13.919 1.00 73.19 165 PRO A N 1
ATOM 1297 C CA . PRO A 1 165 ? -6.035 -18.416 15.185 1.00 73.19 165 PRO A CA 1
ATOM 1298 C C . PRO A 1 165 ? -7.100 -18.585 16.270 1.00 73.19 165 PRO A C 1
ATOM 1300 O O . PRO A 1 165 ? -7.949 -17.705 16.450 1.00 73.19 165 PRO A O 1
ATOM 1303 N N . ASP A 1 166 ? -7.029 -19.691 17.006 1.00 84.00 166 ASP A N 1
ATOM 1304 C CA . ASP A 1 166 ? -7.934 -19.957 18.119 1.00 84.00 166 ASP A CA 1
ATOM 1305 C C . ASP A 1 166 ? -7.751 -18.887 19.199 1.00 84.00 166 ASP A C 1
ATOM 1307 O O . ASP A 1 166 ? -6.655 -18.698 19.737 1.00 84.00 166 ASP A O 1
ATOM 1311 N N . ARG A 1 167 ? -8.821 -18.151 19.520 1.00 87.25 167 ARG A N 1
ATOM 1312 C CA . ARG A 1 167 ? -8.814 -17.200 20.640 1.00 87.25 167 ARG A CA 1
ATOM 1313 C C . ARG A 1 167 ? -8.982 -17.972 21.941 1.00 87.25 167 ARG A C 1
ATOM 1315 O O . ARG A 1 167 ? -10.009 -18.614 22.129 1.00 87.25 167 ARG A O 1
ATOM 1322 N N . LEU A 1 168 ? -8.015 -17.857 22.850 1.00 87.00 168 LEU A N 1
ATOM 1323 C CA . LEU A 1 168 ? -8.092 -18.522 24.158 1.00 87.00 168 LEU A CA 1
ATOM 1324 C C . LEU A 1 168 ? -8.949 -17.742 25.164 1.00 87.00 168 LEU A C 1
ATOM 1326 O O . LEU A 1 168 ? -9.632 -18.345 25.979 1.00 87.00 168 LEU A O 1
ATOM 1330 N N . LEU A 1 169 ? -8.953 -16.408 25.082 1.00 87.69 169 LEU A N 1
ATOM 1331 C CA . LEU A 1 169 ? -9.744 -15.530 25.953 1.00 87.69 169 LEU A CA 1
ATOM 1332 C C . LEU A 1 169 ? -10.569 -14.562 25.097 1.00 87.69 169 LEU A C 1
ATOM 1334 O O . LEU A 1 169 ? -10.174 -13.423 24.859 1.00 87.69 169 LEU A O 1
ATOM 1338 N N . SER A 1 170 ? -11.708 -15.030 24.581 1.00 82.19 170 SER A N 1
ATOM 1339 C CA . SER A 1 170 ? -12.576 -14.246 23.686 1.00 82.19 170 SER A CA 1
ATOM 1340 C C . SER A 1 170 ? -13.264 -13.056 24.360 1.00 82.19 170 SER A C 1
ATOM 1342 O O . SER A 1 170 ? -13.600 -12.083 23.678 1.00 82.19 170 SER A O 1
ATOM 1344 N N . ASP A 1 171 ? -13.465 -13.134 25.675 1.00 88.19 171 ASP A N 1
ATOM 1345 C CA . ASP A 1 171 ? -14.253 -12.161 26.438 1.00 88.19 171 ASP A CA 1
ATOM 1346 C C . ASP A 1 171 ? -13.433 -10.920 26.816 1.00 88.19 171 ASP A C 1
ATOM 1348 O O . ASP A 1 171 ? -13.974 -9.828 26.991 1.00 88.19 171 ASP A O 1
ATOM 1352 N N . THR A 1 172 ? -12.108 -11.056 26.886 1.00 87.44 172 THR A N 1
ATOM 1353 C CA . THR A 1 172 ? -11.193 -9.955 27.193 1.00 87.44 172 THR A CA 1
ATOM 1354 C C . THR A 1 172 ? -10.728 -9.288 25.903 1.00 87.44 172 THR A C 1
ATOM 1356 O O . THR A 1 172 ? -9.785 -9.742 25.262 1.00 87.44 172 THR A O 1
ATOM 1359 N N . ARG A 1 173 ? -11.397 -8.197 25.515 1.00 89.75 173 ARG A N 1
ATOM 1360 C CA . ARG A 1 173 ? -11.028 -7.406 24.323 1.00 89.75 173 ARG A CA 1
ATOM 1361 C C . ARG A 1 173 ? -10.148 -6.203 24.631 1.00 89.75 173 ARG A C 1
ATOM 1363 O O . ARG A 1 173 ? -9.279 -5.870 23.835 1.00 89.75 173 ARG A O 1
ATOM 1370 N N . ASN A 1 174 ? -10.350 -5.573 25.783 1.00 92.94 174 ASN A N 1
ATOM 1371 C CA . ASN A 1 174 ? -9.589 -4.408 26.211 1.00 92.94 174 ASN A CA 1
ATOM 1372 C C . ASN A 1 174 ? -9.149 -4.598 27.658 1.00 92.94 174 ASN A C 1
ATOM 1374 O O . ASN A 1 174 ? -9.896 -5.141 28.473 1.00 92.94 174 ASN A O 1
ATOM 1378 N N . ILE A 1 175 ? -7.936 -4.149 27.961 1.00 93.25 175 ILE A N 1
ATOM 1379 C CA . ILE A 1 175 ? -7.384 -4.141 29.311 1.00 93.25 175 ILE A CA 1
ATOM 1380 C C . ILE A 1 175 ? -6.991 -2.707 29.639 1.00 93.25 175 ILE A C 1
ATOM 1382 O O . ILE A 1 175 ? -6.134 -2.123 28.978 1.00 93.25 175 ILE A O 1
ATOM 1386 N N . GLU A 1 176 ? -7.607 -2.154 30.680 1.00 91.25 176 GLU A N 1
ATOM 1387 C CA . GLU A 1 176 ? -7.197 -0.876 31.249 1.00 91.25 176 GLU A CA 1
ATOM 1388 C C . GLU A 1 176 ? -6.034 -1.109 32.215 1.00 91.25 176 GLU A C 1
ATOM 1390 O O . GLU A 1 176 ? -6.151 -1.842 33.199 1.00 91.25 176 GLU A O 1
ATOM 1395 N N . LEU A 1 177 ? -4.887 -0.504 31.913 1.00 93.88 177 LEU A N 1
ATOM 1396 C CA . LEU A 1 177 ? -3.706 -0.549 32.768 1.00 93.88 177 LEU A CA 1
ATOM 1397 C C . LEU A 1 177 ? -3.630 0.722 33.613 1.00 93.88 177 LEU A C 1
ATOM 1399 O O . LEU A 1 177 ? -3.885 1.816 33.114 1.00 93.88 177 LEU A O 1
ATOM 1403 N N . ASN A 1 178 ? -3.234 0.579 34.879 1.00 90.94 178 ASN A N 1
ATOM 1404 C CA . ASN A 1 178 ? -2.985 1.707 35.770 1.00 90.94 178 ASN A CA 1
ATOM 1405 C C . ASN A 1 178 ? -1.597 1.570 36.437 1.00 90.94 178 ASN A C 1
ATOM 1407 O O . ASN A 1 178 ? -1.395 0.615 37.194 1.00 90.94 178 ASN A O 1
ATOM 1411 N N . PRO A 1 179 ? -0.645 2.488 36.175 1.00 89.38 179 PRO A N 1
ATOM 1412 C CA . PRO A 1 179 ? -0.760 3.618 35.247 1.00 89.38 179 PRO A CA 1
ATOM 1413 C C . PRO A 1 179 ? -0.840 3.162 33.782 1.00 89.38 179 PRO A C 1
ATOM 1415 O O . PRO A 1 179 ? -0.260 2.141 33.405 1.00 89.38 179 PRO A O 1
ATOM 1418 N N . ASN A 1 180 ? -1.547 3.929 32.948 1.00 92.06 180 ASN A N 1
ATOM 1419 C CA . ASN A 1 180 ? -1.624 3.661 31.517 1.00 92.06 180 ASN A CA 1
ATOM 1420 C C . ASN A 1 180 ? -0.319 4.128 30.840 1.00 92.06 180 ASN A C 1
ATOM 1422 O O . ASN A 1 180 ? -0.008 5.322 30.870 1.00 92.06 180 ASN A O 1
ATOM 1426 N N . PRO A 1 181 ? 0.449 3.232 30.192 1.00 92.62 181 PRO A N 1
ATOM 1427 C CA . PRO A 1 181 ? 1.712 3.605 29.555 1.00 92.62 181 PRO A CA 1
ATOM 1428 C C . PRO A 1 181 ? 1.544 4.635 28.427 1.00 92.62 181 PRO A C 1
ATOM 1430 O O . PRO A 1 181 ? 2.486 5.368 28.122 1.00 92.62 181 PRO A O 1
ATOM 1433 N N . GLN A 1 182 ? 0.364 4.705 27.803 1.00 92.56 182 GLN A N 1
ATOM 1434 C CA . GLN A 1 182 ? 0.071 5.687 26.762 1.00 92.56 182 GLN A CA 1
ATOM 1435 C C . GLN A 1 182 ? -0.024 7.109 27.322 1.00 92.56 182 GLN A C 1
ATOM 1437 O O . GLN A 1 182 ? 0.459 8.038 26.674 1.00 92.56 182 GLN A O 1
ATOM 1442 N N . ASP A 1 183 ? -0.571 7.265 28.527 1.00 92.19 183 ASP A N 1
ATOM 1443 C CA . ASP A 1 183 ? -0.684 8.562 29.198 1.00 92.19 183 ASP A CA 1
ATOM 1444 C C . ASP A 1 183 ? 0.713 9.065 29.574 1.00 92.19 183 ASP A C 1
ATOM 1446 O O . ASP A 1 183 ? 1.088 10.185 29.233 1.00 92.19 183 ASP A O 1
ATOM 1450 N N . THR A 1 184 ? 1.553 8.184 30.134 1.00 92.75 184 THR A N 1
ATOM 1451 C CA . THR A 1 184 ? 2.966 8.491 30.408 1.00 92.75 184 THR A CA 1
ATOM 1452 C C . THR A 1 184 ? 3.715 8.921 29.141 1.00 92.75 184 THR A C 1
ATOM 1454 O O . THR A 1 184 ? 4.474 9.891 29.160 1.00 92.75 184 THR A O 1
ATOM 1457 N N . ALA A 1 185 ? 3.501 8.233 28.015 1.00 93.88 185 ALA A N 1
ATOM 1458 C CA . ALA A 1 185 ? 4.121 8.599 26.742 1.00 93.88 185 ALA A CA 1
ATOM 1459 C C . ALA A 1 185 ? 3.609 9.948 26.203 1.00 93.88 185 ALA A C 1
ATOM 1461 O O . ALA A 1 185 ? 4.382 10.704 25.614 1.00 93.88 185 ALA A O 1
ATOM 1462 N N . GLN A 1 186 ? 2.329 10.267 26.405 1.00 93.38 186 GLN A N 1
ATOM 1463 C CA . GLN A 1 186 ? 1.720 11.524 25.972 1.00 93.38 186 GLN A CA 1
ATOM 1464 C C . GLN A 1 186 ? 2.219 12.719 26.797 1.00 93.38 186 GLN A C 1
ATOM 1466 O O . GLN A 1 186 ? 2.544 13.763 26.227 1.00 93.38 186 GLN A O 1
ATOM 1471 N N . GLU A 1 187 ? 2.348 12.556 28.114 1.00 93.00 187 GLU A N 1
ATOM 1472 C CA . GLU A 1 187 ? 2.944 13.551 29.015 1.00 93.00 187 GLU A CA 1
ATOM 1473 C C . GLU A 1 187 ? 4.420 13.803 28.683 1.00 93.00 187 GLU A C 1
ATOM 1475 O O . GLU A 1 187 ? 4.866 14.954 28.585 1.00 93.00 187 GLU A O 1
ATOM 1480 N N . ALA A 1 188 ? 5.177 12.729 28.436 1.00 94.38 188 ALA A N 1
ATOM 1481 C CA . ALA A 1 188 ? 6.559 12.826 27.987 1.00 94.38 188 ALA A CA 1
ATOM 1482 C C . ALA A 1 188 ? 6.655 13.554 26.637 1.00 94.38 188 ALA A C 1
ATOM 1484 O O . ALA A 1 188 ? 7.471 14.462 26.489 1.00 94.38 188 ALA A O 1
ATOM 1485 N N . ALA A 1 189 ? 5.789 13.227 25.671 1.00 95.31 189 ALA A N 1
ATOM 1486 C CA . ALA A 1 189 ? 5.746 13.907 24.378 1.00 95.31 189 ALA A CA 1
ATOM 1487 C C . ALA A 1 189 ? 5.447 15.408 24.521 1.00 95.31 189 ALA A C 1
ATOM 1489 O O . ALA A 1 189 ? 6.092 16.221 23.862 1.00 95.31 189 ALA A O 1
ATOM 1490 N N . ALA A 1 190 ? 4.519 15.791 25.404 1.00 93.75 190 ALA A N 1
ATOM 1491 C CA . ALA A 1 190 ? 4.195 17.196 25.655 1.00 93.75 190 ALA A CA 1
ATOM 1492 C C . ALA A 1 190 ? 5.407 17.964 26.202 1.00 93.75 190 ALA A C 1
ATOM 1494 O O . ALA A 1 190 ? 5.686 19.082 25.764 1.00 93.75 190 ALA A O 1
ATOM 1495 N N . SER A 1 191 ? 6.157 17.333 27.108 1.00 93.56 191 SER A N 1
ATOM 1496 C CA . SER A 1 191 ? 7.390 17.898 27.665 1.00 93.56 191 SER A CA 1
ATOM 1497 C C . SER A 1 191 ? 8.473 18.035 26.591 1.00 93.56 191 SER A C 1
ATOM 1499 O O . SER A 1 191 ? 9.054 19.104 26.443 1.00 93.56 191 SER A O 1
ATOM 1501 N N . ILE A 1 192 ? 8.665 17.004 25.759 1.00 96.56 192 ILE A N 1
ATOM 1502 C CA . ILE A 1 192 ? 9.633 17.015 24.652 1.00 96.56 192 ILE A CA 1
ATOM 1503 C C . ILE A 1 192 ? 9.330 18.138 23.654 1.00 96.56 192 ILE A C 1
ATOM 1505 O O . ILE A 1 192 ? 10.250 18.847 23.248 1.00 96.56 192 ILE A O 1
ATOM 1509 N N . PHE A 1 193 ? 8.067 18.332 23.257 1.00 96.69 193 PHE A N 1
ATOM 1510 C CA . PHE A 1 193 ? 7.707 19.417 22.338 1.00 96.69 193 PHE A CA 1
ATOM 1511 C C . PHE A 1 193 ? 7.979 20.793 22.942 1.00 96.69 193 PHE A C 1
ATOM 1513 O O . PHE A 1 193 ? 8.594 21.633 22.283 1.00 96.69 193 PHE A O 1
ATOM 1520 N N . LYS A 1 194 ? 7.587 20.996 24.205 1.00 92.94 194 LYS A N 1
ATOM 1521 C CA . LYS A 1 194 ? 7.833 22.243 24.931 1.00 92.94 194 LYS A CA 1
ATOM 1522 C C . LYS A 1 194 ? 9.329 22.556 25.017 1.00 92.94 194 LYS A C 1
ATOM 1524 O O . LYS A 1 194 ? 9.738 23.662 24.673 1.00 92.94 194 LYS A O 1
ATOM 1529 N N . ASP A 1 195 ? 10.137 21.579 25.418 1.00 95.38 195 ASP A N 1
ATOM 1530 C CA . ASP A 1 195 ? 11.588 21.737 25.568 1.00 95.38 195 ASP A CA 1
ATOM 1531 C C . ASP A 1 195 ? 12.298 21.902 24.213 1.00 95.38 195 ASP A C 1
ATOM 1533 O O . ASP A 1 195 ? 13.366 22.506 24.133 1.00 95.38 195 ASP A O 1
ATOM 1537 N N . SER A 1 196 ? 11.673 21.431 23.130 1.00 96.81 196 SER A N 1
ATOM 1538 C CA . SER A 1 196 ? 12.134 21.636 21.750 1.00 96.81 196 SER A CA 1
ATOM 1539 C C . SER A 1 196 ? 11.685 22.975 21.144 1.00 96.81 196 SER A C 1
ATOM 1541 O O . SER A 1 196 ? 11.955 23.228 19.971 1.00 96.81 196 SER A O 1
ATOM 1543 N N . GLY A 1 197 ? 10.991 23.832 21.904 1.00 95.38 197 GLY A N 1
ATOM 1544 C CA . GLY A 1 197 ? 10.496 25.129 21.429 1.00 95.38 197 GLY A CA 1
ATOM 1545 C C . GLY A 1 197 ? 9.313 25.037 20.459 1.00 95.38 197 GLY A C 1
ATOM 1546 O O . GLY A 1 197 ? 9.060 25.982 19.714 1.00 95.38 197 GLY A O 1
ATOM 1547 N N . ILE A 1 198 ? 8.601 23.908 20.439 1.00 95.25 198 ILE A N 1
ATOM 1548 C CA . ILE A 1 198 ? 7.414 23.702 19.607 1.00 95.25 198 ILE A CA 1
ATOM 1549 C C . ILE A 1 198 ? 6.182 24.037 20.448 1.00 95.25 198 ILE A C 1
ATOM 1551 O O . ILE A 1 198 ? 5.897 23.371 21.445 1.00 95.25 198 ILE A O 1
ATOM 1555 N N . GLU A 1 199 ? 5.436 25.064 20.041 1.00 88.19 199 GLU A N 1
ATOM 1556 C CA . GLU A 1 199 ? 4.158 25.395 20.672 1.00 88.19 199 GLU A CA 1
ATOM 1557 C C . GLU A 1 199 ? 3.127 24.299 20.374 1.00 88.19 199 GLU A C 1
ATOM 1559 O O . GLU A 1 199 ? 2.791 24.027 19.221 1.00 88.19 199 GLU A O 1
ATOM 1564 N N . VAL A 1 200 ? 2.621 23.653 21.427 1.00 85.81 200 VAL A N 1
ATOM 1565 C CA . VAL A 1 200 ? 1.580 22.627 21.317 1.00 85.81 200 VAL A CA 1
ATOM 1566 C C . VAL A 1 200 ? 0.256 23.205 21.798 1.00 85.81 200 VAL A C 1
ATOM 1568 O O . VAL A 1 200 ? 0.117 23.597 22.957 1.00 85.81 200 VAL A O 1
ATOM 1571 N N . HIS A 1 201 ? -0.746 23.217 20.921 1.00 86.19 201 HIS A N 1
ATOM 1572 C CA . HIS A 1 201 ? -2.122 23.518 21.302 1.00 86.19 201 HIS A CA 1
ATOM 1573 C C . HIS A 1 201 ? -2.846 22.224 21.694 1.00 86.19 201 HIS A C 1
ATOM 1575 O O . HIS A 1 201 ? -3.237 21.429 20.840 1.00 86.19 201 HIS A O 1
ATOM 1581 N N . GLY A 1 202 ? -3.034 22.020 22.999 1.00 86.62 202 GLY A N 1
ATOM 1582 C CA . GLY A 1 202 ? -3.678 20.827 23.553 1.00 86.62 202 GLY A CA 1
ATOM 1583 C C . GLY A 1 202 ? -2.713 19.662 23.786 1.00 86.62 202 GLY A C 1
ATOM 1584 O O . GLY A 1 202 ? -1.496 19.809 23.709 1.00 86.62 202 GLY A O 1
ATOM 1585 N N . ALA A 1 203 ? -3.258 18.492 24.119 1.00 87.25 203 ALA A N 1
ATOM 1586 C CA . ALA A 1 203 ? -2.445 17.308 24.374 1.00 87.25 203 ALA A CA 1
ATOM 1587 C C . ALA A 1 203 ? -1.964 16.676 23.049 1.00 87.25 203 ALA A C 1
ATOM 1589 O O . ALA A 1 203 ? -2.775 16.531 22.124 1.00 87.25 203 ALA A O 1
ATOM 1590 N N . PRO A 1 204 ? -0.686 16.255 22.941 1.00 92.94 204 PRO A N 1
ATOM 1591 C CA . PRO A 1 204 ? -0.188 15.557 21.760 1.00 92.94 204 PRO A CA 1
ATOM 1592 C C . PRO A 1 204 ? -1.037 14.333 21.434 1.00 92.94 204 PRO A C 1
ATOM 1594 O O . PRO A 1 204 ? -1.396 13.572 22.328 1.00 92.94 204 PRO A O 1
ATOM 1597 N N . LYS A 1 205 ? -1.354 14.117 20.158 1.00 91.44 205 LYS A N 1
ATOM 1598 C CA . LYS A 1 205 ? -2.118 12.939 19.734 1.00 91.44 205 LYS A CA 1
ATOM 1599 C C . LYS A 1 205 ? -1.165 11.792 19.389 1.00 91.44 205 LYS A C 1
ATOM 1601 O O . LYS A 1 205 ? -0.137 12.045 18.758 1.00 91.44 205 LYS A O 1
ATOM 1606 N N . PRO A 1 206 ? -1.492 10.538 19.744 1.00 88.31 206 PRO A N 1
ATOM 1607 C CA . PRO A 1 206 ? -0.717 9.395 19.289 1.00 88.31 206 PRO A CA 1
ATOM 1608 C C . PRO A 1 206 ? -0.764 9.305 17.760 1.00 88.31 206 PRO A C 1
ATOM 1610 O O . PRO A 1 206 ? -1.833 9.398 17.154 1.00 88.31 206 PRO A O 1
ATOM 1613 N N . PHE A 1 207 ? 0.396 9.095 17.142 1.00 88.69 207 PHE A N 1
ATOM 1614 C CA . PHE A 1 207 ? 0.523 8.853 15.709 1.00 88.69 207 PHE A CA 1
ATOM 1615 C C . PHE A 1 207 ? 1.035 7.426 15.478 1.00 88.69 207 PHE A C 1
ATOM 1617 O O . PHE A 1 207 ? 2.139 7.079 15.892 1.00 88.69 207 PHE A O 1
ATOM 1624 N N . GLY A 1 208 ? 0.218 6.592 14.828 1.00 83.44 208 GLY A N 1
ATOM 1625 C CA . GLY A 1 208 ? 0.502 5.169 14.617 1.00 83.44 208 GLY A CA 1
ATOM 1626 C C . GLY A 1 208 ? 0.078 4.258 15.777 1.00 83.44 208 GLY A C 1
ATOM 1627 O O . GLY A 1 208 ? -0.497 4.699 16.772 1.00 83.44 208 GLY A O 1
ATOM 1628 N N . TRP A 1 209 ? 0.329 2.954 15.621 1.00 83.69 209 TRP A N 1
ATOM 1629 C CA . TRP A 1 209 ? -0.049 1.918 16.589 1.00 83.69 209 TRP A CA 1
ATOM 1630 C C . TRP A 1 209 ? 1.182 1.175 17.100 1.00 83.69 209 TRP A C 1
ATOM 1632 O O . TRP A 1 209 ? 1.691 0.262 16.444 1.00 83.69 209 TRP A O 1
ATOM 1642 N N . THR A 1 210 ? 1.637 1.536 18.298 1.00 91.75 210 THR A N 1
ATOM 1643 C CA . THR A 1 210 ? 2.652 0.759 19.014 1.00 91.75 210 THR A CA 1
ATOM 1644 C C . THR A 1 210 ? 1.993 -0.472 19.622 1.00 91.75 210 THR A C 1
ATOM 1646 O O . THR A 1 210 ? 1.001 -0.367 20.344 1.00 91.75 210 THR A O 1
ATOM 1649 N N . LYS A 1 211 ? 2.539 -1.649 19.308 1.00 93.06 211 LYS A N 1
ATOM 1650 C CA . LYS A 1 211 ? 2.032 -2.937 19.784 1.00 93.06 211 LYS A CA 1
ATOM 1651 C C . LYS A 1 211 ? 3.107 -3.658 20.580 1.00 93.06 211 LYS A C 1
ATOM 1653 O O . LYS A 1 211 ? 4.230 -3.810 20.099 1.00 93.06 211 LYS A O 1
ATOM 1658 N N . LEU A 1 212 ? 2.739 -4.149 21.754 1.00 94.19 212 LEU A N 1
ATOM 1659 C CA . LEU A 1 212 ? 3.540 -5.080 22.533 1.00 94.19 212 LEU A CA 1
ATOM 1660 C C . LEU A 1 212 ? 3.116 -6.504 22.165 1.00 94.19 212 LEU A C 1
ATOM 1662 O O . LEU A 1 212 ? 1.937 -6.831 22.244 1.00 94.19 212 LEU A O 1
ATOM 1666 N N . ASN A 1 213 ? 4.068 -7.336 21.743 1.00 93.50 213 ASN A N 1
ATOM 1667 C CA . ASN A 1 213 ? 3.819 -8.731 21.382 1.00 93.50 213 ASN A CA 1
ATOM 1668 C C . ASN A 1 213 ? 4.699 -9.635 22.238 1.00 93.50 213 ASN A C 1
ATOM 1670 O O . ASN A 1 213 ? 5.911 -9.427 22.290 1.00 93.50 213 ASN A O 1
ATOM 1674 N N . PHE A 1 214 ? 4.107 -10.634 22.880 1.00 94.69 214 PHE A N 1
ATOM 1675 C CA . PHE A 1 214 ? 4.829 -11.601 23.702 1.00 94.69 214 PHE A CA 1
ATOM 1676 C C . PHE A 1 214 ? 4.094 -12.940 23.739 1.00 94.69 214 PHE A C 1
ATOM 1678 O O . PHE A 1 214 ? 2.949 -13.048 23.297 1.00 94.69 214 PHE A O 1
ATOM 1685 N N . LEU A 1 215 ? 4.784 -13.971 24.223 1.00 94.69 215 LEU A N 1
ATOM 1686 C CA . LEU A 1 215 ? 4.205 -15.289 24.453 1.00 94.69 215 LEU A CA 1
ATOM 1687 C C . LEU A 1 215 ? 3.943 -15.471 25.948 1.00 94.69 215 LEU A C 1
ATOM 1689 O O . LEU A 1 215 ? 4.759 -15.072 26.777 1.00 94.69 215 LEU A O 1
ATOM 1693 N N . VAL A 1 216 ? 2.818 -16.088 26.278 1.00 95.50 216 VAL A N 1
ATOM 1694 C CA . VAL A 1 216 ? 2.412 -16.454 27.638 1.00 95.50 216 VAL A CA 1
ATOM 1695 C C . VAL A 1 216 ? 1.880 -17.888 27.621 1.00 95.50 216 VAL A C 1
ATOM 1697 O O . VAL A 1 216 ? 1.538 -18.399 26.561 1.00 95.50 216 VAL A O 1
ATOM 1700 N N . SER A 1 217 ? 1.834 -18.558 28.770 1.00 94.31 217 SER A N 1
ATOM 1701 C CA . SER A 1 217 ? 1.130 -19.836 28.922 1.00 94.31 217 SER A CA 1
ATOM 1702 C C . SER A 1 217 ? -0.189 -19.587 29.653 1.00 94.31 217 SER A C 1
ATOM 1704 O O . SER A 1 217 ? -0.171 -18.998 30.734 1.00 94.31 217 SER A O 1
ATOM 1706 N N . ILE A 1 218 ? -1.313 -19.987 29.057 1.00 92.62 218 ILE A N 1
ATOM 1707 C CA . ILE A 1 218 ? -2.669 -19.875 29.616 1.00 92.62 218 ILE A CA 1
ATOM 1708 C C . ILE A 1 218 ? -3.190 -21.297 29.780 1.00 92.62 218 ILE A C 1
ATOM 1710 O O . ILE A 1 218 ? -3.301 -22.021 28.797 1.00 92.62 218 ILE A O 1
ATOM 1714 N N . ASP A 1 219 ? -3.432 -21.719 31.020 1.00 91.56 219 ASP A N 1
ATOM 1715 C CA . ASP A 1 219 ? -3.901 -23.075 31.345 1.00 91.56 219 ASP A CA 1
ATOM 1716 C C . ASP A 1 219 ? -3.038 -24.204 30.743 1.00 91.56 219 ASP A C 1
ATOM 1718 O O . ASP A 1 219 ? -3.517 -25.279 30.393 1.00 91.56 219 ASP A O 1
ATOM 1722 N N . GLY A 1 220 ? -1.726 -23.961 30.631 1.00 89.56 220 GLY A N 1
ATOM 1723 C CA . GLY A 1 220 ? -0.766 -24.898 30.041 1.00 89.56 220 GLY A CA 1
ATOM 1724 C C . GLY A 1 220 ? -0.655 -24.814 28.516 1.00 89.56 220 GLY A C 1
ATOM 1725 O O . GLY A 1 220 ? 0.234 -25.451 27.949 1.00 89.56 220 GLY A O 1
ATOM 1726 N N . GLU A 1 221 ? -1.486 -24.005 27.855 1.00 91.12 221 GLU A N 1
ATOM 1727 C CA . GLU A 1 221 ? -1.402 -23.752 26.421 1.00 91.12 221 GLU A CA 1
ATOM 1728 C C . GLU A 1 221 ? -0.580 -22.488 26.113 1.00 91.12 221 GLU A C 1
ATOM 1730 O O . GLU A 1 221 ? -0.862 -21.407 26.640 1.00 91.12 221 GLU A O 1
ATOM 1735 N N . PRO A 1 222 ? 0.441 -22.573 25.243 1.00 93.44 222 PRO A N 1
ATOM 1736 C CA . PRO A 1 222 ? 1.142 -21.391 24.761 1.00 93.44 222 PRO A CA 1
ATOM 1737 C C . PRO A 1 222 ? 0.206 -20.477 23.958 1.00 93.44 222 PRO A C 1
ATOM 1739 O O . PRO A 1 222 ? -0.527 -20.918 23.074 1.00 93.44 222 PRO A O 1
ATOM 1742 N N . ALA A 1 223 ? 0.283 -19.179 24.234 1.00 92.94 223 ALA A N 1
ATOM 1743 C CA . ALA A 1 223 ? -0.539 -18.139 23.641 1.00 92.94 223 ALA A CA 1
ATOM 1744 C C . ALA A 1 223 ? 0.317 -16.937 23.226 1.00 92.94 223 ALA A C 1
ATOM 1746 O O . ALA A 1 223 ? 1.211 -16.507 23.956 1.00 92.94 223 ALA A O 1
ATOM 1747 N N . ARG A 1 224 ? 0.023 -16.354 22.066 1.00 93.88 224 ARG A N 1
ATOM 1748 C CA . ARG A 1 224 ? 0.528 -15.052 21.636 1.00 93.88 224 ARG A CA 1
ATOM 1749 C C . ARG A 1 224 ? -0.427 -13.964 22.102 1.00 93.88 224 ARG A C 1
ATOM 1751 O O . ARG A 1 224 ? -1.603 -13.975 21.746 1.00 93.88 224 ARG A O 1
ATOM 1758 N N . VAL A 1 225 ? 0.116 -12.999 22.834 1.00 95.12 225 VAL A N 1
ATOM 1759 C CA . VAL A 1 225 ? -0.598 -11.802 23.275 1.00 95.12 225 VAL A CA 1
ATOM 1760 C C . VAL A 1 225 ? -0.094 -10.605 22.489 1.00 95.12 225 VAL A C 1
ATOM 1762 O O . VAL A 1 225 ? 1.113 -10.355 22.425 1.00 95.12 225 VAL A O 1
ATOM 1765 N N . THR A 1 226 ? -1.026 -9.851 21.918 1.00 95.50 226 THR A N 1
ATOM 1766 C CA . THR A 1 226 ? -0.778 -8.557 21.288 1.00 95.50 226 THR A CA 1
ATOM 1767 C C . THR A 1 226 ? -1.560 -7.490 22.043 1.00 95.50 226 THR A C 1
ATOM 1769 O O . THR A 1 226 ? -2.782 -7.477 21.977 1.00 95.50 226 THR A O 1
ATOM 1772 N N . TYR A 1 227 ? -0.861 -6.586 22.728 1.00 95.31 227 TYR A N 1
ATOM 1773 C CA . TYR A 1 227 ? -1.438 -5.429 23.419 1.00 95.31 227 TYR A CA 1
ATOM 1774 C C . TYR A 1 227 ? -1.188 -4.152 22.605 1.00 95.31 227 TYR A C 1
ATOM 1776 O O . TYR A 1 227 ? -0.044 -3.850 22.246 1.00 95.31 227 TYR A O 1
ATOM 1784 N N . VAL A 1 228 ? -2.242 -3.399 22.295 1.00 94.94 228 VAL A N 1
ATOM 1785 C CA . VAL A 1 228 ? -2.177 -2.125 21.568 1.00 94.94 228 VAL A CA 1
ATOM 1786 C C . VAL A 1 228 ? -2.130 -0.980 22.572 1.00 94.94 228 VAL A C 1
ATOM 1788 O O . VAL A 1 228 ? -3.073 -0.764 23.324 1.00 94.94 228 VAL A O 1
ATOM 1791 N N . LEU A 1 229 ? -1.045 -0.201 22.556 1.00 93.19 229 LEU A N 1
ATOM 1792 C CA . LEU A 1 229 ? -0.844 0.858 23.551 1.00 93.19 229 LEU A CA 1
ATOM 1793 C C . LEU A 1 229 ? -1.899 1.968 23.449 1.00 93.19 229 LEU A C 1
ATOM 1795 O O . LEU A 1 229 ? -2.285 2.527 24.464 1.00 93.19 229 LEU A O 1
ATOM 1799 N N . LYS A 1 230 ? -2.382 2.266 22.237 1.00 90.12 230 LYS A N 1
ATOM 1800 C CA . LYS A 1 230 ? -3.272 3.407 21.973 1.00 90.12 230 LYS A CA 1
ATOM 1801 C C . LYS A 1 230 ? -4.608 3.334 22.726 1.00 90.12 230 LYS A C 1
ATOM 1803 O O . LYS A 1 230 ? -5.112 4.369 23.142 1.00 90.12 230 LYS A O 1
ATOM 1808 N N . ASP A 1 231 ? -5.219 2.155 22.801 1.00 90.12 231 ASP A N 1
ATOM 1809 C CA . ASP A 1 231 ? -6.595 1.955 23.293 1.00 90.12 231 ASP A CA 1
ATOM 1810 C C . ASP A 1 231 ? -6.749 0.731 24.210 1.00 90.12 231 ASP A C 1
ATOM 1812 O O . ASP A 1 231 ? -7.865 0.353 24.570 1.00 90.12 231 ASP A O 1
ATOM 1816 N N . GLY A 1 232 ? -5.636 0.100 24.593 1.00 92.38 232 GLY A N 1
ATOM 1817 C CA . GLY A 1 232 ? -5.635 -1.063 25.474 1.00 92.38 232 GLY A CA 1
ATOM 1818 C C . GLY A 1 232 ? -6.250 -2.313 24.850 1.00 92.38 232 GLY A C 1
ATOM 1819 O O . GLY A 1 232 ? -6.529 -3.265 25.576 1.00 92.38 232 GLY A O 1
ATOM 1820 N N . HIS A 1 233 ? -6.486 -2.333 23.531 1.00 94.50 233 HIS A N 1
ATOM 1821 C CA . HIS A 1 233 ? -6.991 -3.515 22.832 1.00 94.50 233 HIS A CA 1
ATOM 1822 C C . HIS A 1 233 ? -6.003 -4.675 22.963 1.00 94.50 233 HIS A C 1
ATOM 1824 O O . HIS A 1 233 ? -4.796 -4.502 22.759 1.00 94.50 233 HIS A O 1
ATOM 1830 N N . VAL A 1 234 ? -6.518 -5.864 23.273 1.00 95.06 234 VAL A N 1
ATOM 1831 C CA . VAL A 1 234 ? -5.728 -7.081 23.452 1.00 95.06 234 VAL A CA 1
ATOM 1832 C C . VAL A 1 234 ? -6.274 -8.200 22.589 1.00 95.06 234 VAL A C 1
ATOM 1834 O O . VAL A 1 234 ? -7.452 -8.542 22.641 1.00 95.06 234 VAL A O 1
ATOM 1837 N N . ASP A 1 235 ? -5.381 -8.814 21.824 1.00 93.44 235 ASP A N 1
ATOM 1838 C CA . ASP A 1 235 ? -5.651 -10.063 21.133 1.00 93.44 235 ASP A CA 1
ATOM 1839 C C . ASP A 1 235 ? -4.832 -11.189 21.764 1.00 93.44 235 ASP A C 1
ATOM 1841 O O . ASP A 1 235 ? -3.617 -11.067 21.934 1.00 93.44 235 ASP A O 1
ATOM 1845 N N . ILE A 1 236 ? -5.511 -12.284 22.107 1.00 93.12 236 ILE A N 1
ATOM 1846 C CA . ILE A 1 236 ? -4.928 -13.455 22.763 1.00 93.12 236 ILE A CA 1
ATOM 1847 C C . ILE A 1 236 ? -5.258 -14.677 21.919 1.00 93.12 236 ILE A C 1
ATOM 1849 O O . ILE A 1 236 ? -6.399 -15.142 21.888 1.00 93.12 236 ILE A O 1
ATOM 1853 N N . PHE A 1 237 ? -4.247 -15.184 21.227 1.00 90.19 237 PHE A N 1
ATOM 1854 C CA . PHE A 1 237 ? -4.373 -16.299 20.300 1.00 90.19 237 PHE A CA 1
ATOM 1855 C C . PHE A 1 237 ? -3.510 -17.467 20.747 1.00 90.19 237 PHE A C 1
ATOM 1857 O O . PHE A 1 237 ? -2.396 -17.254 21.216 1.00 90.19 237 PHE A O 1
ATOM 1864 N N . LYS A 1 238 ? -3.980 -18.697 20.559 1.00 89.69 238 LYS A N 1
ATOM 1865 C CA . LYS A 1 238 ? -3.164 -19.898 20.728 1.00 89.69 238 LYS A CA 1
ATOM 1866 C C . LYS A 1 238 ? -1.923 -19.825 19.834 1.00 89.69 238 LYS 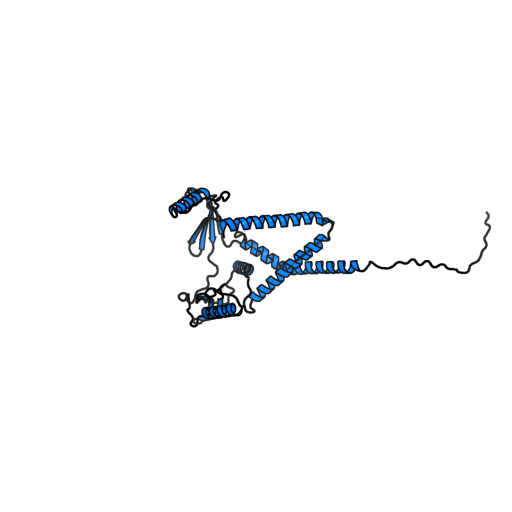A C 1
ATOM 1868 O O . LYS A 1 238 ? -1.975 -19.312 18.717 1.00 89.69 238 LYS A O 1
ATOM 1873 N N . TYR A 1 239 ? -0.795 -20.298 20.350 1.00 88.88 239 TYR A N 1
ATOM 1874 C CA . TYR A 1 239 ? 0.478 -20.345 19.641 1.00 88.88 239 TYR A CA 1
ATOM 1875 C C . TYR A 1 239 ? 0.999 -21.780 19.615 1.00 88.88 239 TYR A C 1
ATOM 1877 O O . TYR A 1 239 ? 1.622 -22.233 20.566 1.00 88.88 239 TYR A O 1
ATOM 1885 N N . ASP A 1 240 ? 0.773 -22.496 18.521 1.00 82.44 240 ASP A N 1
ATOM 1886 C CA . ASP A 1 240 ? 1.179 -23.900 18.363 1.00 82.44 240 ASP A CA 1
ATOM 1887 C C . ASP A 1 240 ? 2.628 -24.077 17.853 1.00 82.44 240 ASP A C 1
ATOM 1889 O O . ASP A 1 240 ? 3.129 -25.197 17.747 1.00 82.44 240 ASP A O 1
ATOM 1893 N N . GLY A 1 241 ? 3.323 -22.973 17.559 1.00 76.06 241 GLY A N 1
ATOM 1894 C CA . GLY A 1 241 ? 4.686 -22.972 17.024 1.00 76.06 241 GLY A CA 1
ATOM 1895 C C . GLY A 1 241 ? 4.779 -23.298 15.531 1.00 76.06 241 GLY A C 1
ATOM 1896 O O . GLY A 1 241 ? 5.886 -23.309 14.986 1.00 76.06 241 GLY A O 1
ATOM 1897 N N . SER A 1 242 ? 3.652 -23.532 14.861 1.00 71.31 242 SER A N 1
ATOM 1898 C CA . SER A 1 242 ? 3.600 -23.741 13.426 1.00 71.31 242 SER A CA 1
ATOM 1899 C C . SER A 1 242 ? 3.733 -22.391 12.696 1.00 71.31 242 SER A C 1
ATOM 1901 O O . SER A 1 242 ? 3.312 -21.342 13.196 1.00 71.31 242 SER A O 1
ATOM 1903 N N . PRO A 1 243 ? 4.391 -22.335 11.522 1.00 64.56 243 PRO A N 1
ATOM 1904 C CA . PRO A 1 243 ? 4.306 -21.173 10.655 1.00 64.56 243 PRO A CA 1
ATOM 1905 C C . PRO A 1 243 ? 2.905 -21.155 10.033 1.00 64.56 243 PRO A C 1
ATOM 1907 O O . PRO A 1 243 ? 2.714 -21.562 8.893 1.00 64.56 243 PRO A O 1
ATOM 1910 N N . ASP A 1 244 ? 1.942 -20.656 10.802 1.00 67.69 244 ASP A N 1
ATOM 1911 C CA . ASP A 1 244 ? 0.490 -20.634 10.560 1.00 67.69 244 ASP A CA 1
ATOM 1912 C C . ASP A 1 244 ? 0.032 -19.922 9.271 1.00 67.69 244 ASP A C 1
ATOM 1914 O O . ASP A 1 244 ? -1.154 -19.688 9.039 1.00 67.69 244 ASP A O 1
ATOM 1918 N N . MET A 1 245 ? 0.970 -19.480 8.433 1.00 75.94 245 MET A N 1
ATOM 1919 C CA . MET A 1 245 ? 0.700 -18.628 7.292 1.00 75.94 245 MET A CA 1
ATOM 1920 C C . MET A 1 245 ? 0.900 -19.380 5.980 1.00 75.94 245 MET A C 1
ATOM 1922 O O . MET A 1 245 ? 2.026 -19.760 5.650 1.00 75.94 245 MET A O 1
ATOM 1926 N N . PRO A 1 246 ? -0.154 -19.501 5.157 1.00 79.00 246 PRO A N 1
ATOM 1927 C CA . PRO A 1 246 ? -0.008 -20.031 3.816 1.00 79.00 246 PRO A CA 1
ATOM 1928 C C . PRO A 1 246 ? 0.977 -19.208 2.984 1.00 79.00 246 PRO A C 1
ATOM 1930 O O . PRO A 1 246 ? 1.040 -17.982 3.104 1.00 79.00 246 PRO A O 1
ATOM 1933 N N . LEU A 1 247 ? 1.676 -19.864 2.056 1.00 81.06 247 LEU A N 1
ATOM 1934 C CA . LEU A 1 247 ? 2.767 -19.266 1.280 1.00 81.06 247 LEU A CA 1
ATOM 1935 C C . LEU A 1 247 ? 2.373 -17.960 0.560 1.00 81.06 247 LEU A C 1
ATOM 1937 O O . LEU A 1 247 ? 3.114 -16.980 0.593 1.00 81.06 247 LEU A O 1
ATOM 1941 N N . ARG A 1 248 ? 1.172 -17.912 -0.038 1.00 83.12 248 ARG A N 1
ATOM 1942 C CA . ARG A 1 248 ? 0.629 -16.689 -0.661 1.00 83.12 248 ARG A CA 1
ATOM 1943 C C . ARG A 1 248 ? 0.467 -15.556 0.353 1.00 83.12 248 ARG A C 1
ATOM 1945 O O . ARG A 1 248 ? 0.858 -14.430 0.066 1.00 83.12 248 ARG A O 1
ATOM 1952 N N . GLY A 1 249 ? -0.109 -15.849 1.519 1.00 82.81 249 GLY A N 1
ATOM 1953 C CA . GLY A 1 249 ? -0.298 -14.865 2.586 1.00 82.81 249 GLY A CA 1
ATOM 1954 C C . GLY A 1 249 ? 1.036 -14.343 3.112 1.00 82.81 249 GLY A C 1
ATOM 1955 O O . GLY A 1 249 ? 1.193 -13.136 3.284 1.00 82.81 249 GLY A O 1
ATOM 1956 N N . PHE A 1 250 ? 2.016 -15.236 3.271 1.00 86.69 250 PHE A N 1
ATOM 1957 C CA . PHE A 1 250 ? 3.373 -14.879 3.674 1.00 86.69 250 PHE A CA 1
ATOM 1958 C C . PHE A 1 250 ? 4.020 -13.911 2.694 1.00 86.69 250 PHE A C 1
ATOM 1960 O O . PHE A 1 250 ? 4.450 -12.834 3.099 1.00 86.69 250 PHE A O 1
ATOM 1967 N N . PHE A 1 251 ? 4.036 -14.243 1.405 1.00 88.19 251 PHE A N 1
ATOM 1968 C CA . PHE A 1 251 ? 4.679 -13.398 0.407 1.00 88.19 251 PHE A CA 1
ATOM 1969 C C . PHE A 1 251 ? 3.993 -12.043 0.220 1.00 88.19 251 PHE A C 1
ATOM 1971 O O . PHE A 1 251 ? 4.687 -11.041 0.072 1.00 88.19 251 PHE A O 1
ATOM 1978 N N . LEU A 1 252 ? 2.659 -11.983 0.274 1.00 87.25 252 LEU A N 1
ATOM 1979 C CA . LEU A 1 252 ? 1.940 -10.708 0.212 1.00 87.25 252 LEU A CA 1
ATOM 1980 C C . LEU A 1 252 ? 2.234 -9.837 1.441 1.00 87.25 252 LEU A C 1
ATOM 1982 O O . LEU A 1 252 ? 2.542 -8.659 1.284 1.00 87.25 252 LEU A O 1
ATOM 1986 N N . ARG A 1 253 ? 2.223 -10.412 2.654 1.00 89.25 253 ARG A N 1
ATOM 1987 C CA . ARG A 1 253 ? 2.591 -9.671 3.874 1.00 89.25 253 ARG A CA 1
ATOM 1988 C C . ARG A 1 253 ? 4.052 -9.234 3.862 1.00 89.25 253 ARG A C 1
ATOM 1990 O O . ARG A 1 253 ? 4.349 -8.138 4.326 1.00 89.25 253 ARG A O 1
ATOM 1997 N N . LEU A 1 254 ? 4.953 -10.065 3.339 1.00 90.94 254 LEU A N 1
ATOM 1998 C CA . LEU A 1 254 ? 6.361 -9.720 3.174 1.00 90.94 254 LEU A CA 1
ATOM 1999 C C . LEU A 1 254 ? 6.520 -8.541 2.200 1.00 90.94 254 LEU A C 1
ATOM 2001 O O . LEU A 1 254 ? 7.204 -7.580 2.535 1.00 90.94 254 LEU A O 1
ATOM 2005 N N . HIS A 1 255 ? 5.831 -8.571 1.051 1.00 91.38 255 HIS A N 1
ATOM 2006 C CA . HIS A 1 255 ? 5.865 -7.510 0.036 1.00 91.38 255 HIS A CA 1
ATOM 2007 C C . HIS A 1 255 ? 5.433 -6.146 0.591 1.00 91.38 255 HIS A C 1
ATOM 2009 O O . HIS A 1 255 ? 6.067 -5.133 0.305 1.00 91.38 255 HIS A O 1
ATOM 2015 N N . THR A 1 256 ? 4.375 -6.114 1.405 1.00 90.75 256 THR A N 1
ATOM 2016 C CA . THR A 1 256 ? 3.831 -4.873 1.980 1.00 90.75 256 THR A CA 1
ATOM 2017 C C . THR A 1 256 ? 4.437 -4.511 3.338 1.00 90.75 256 THR A C 1
ATOM 2019 O O . THR A 1 256 ? 4.044 -3.514 3.940 1.00 90.75 256 THR A O 1
ATOM 2022 N N . SER A 1 257 ? 5.361 -5.312 3.874 1.00 89.94 257 SER A N 1
ATOM 2023 C CA . SER A 1 257 ? 5.971 -5.054 5.179 1.00 89.94 257 SER A CA 1
ATOM 2024 C C . SER A 1 257 ? 6.961 -3.891 5.086 1.00 89.94 257 SER A C 1
ATOM 2026 O O . SER A 1 257 ? 8.014 -4.009 4.461 1.00 89.94 257 SER A O 1
ATOM 2028 N N . HIS A 1 258 ? 6.649 -2.779 5.755 1.00 87.19 258 HIS A N 1
ATOM 2029 C CA . HIS A 1 258 ? 7.478 -1.569 5.807 1.00 87.19 258 HIS A CA 1
ATOM 2030 C C . HIS A 1 258 ? 7.678 -1.073 7.247 1.00 87.19 258 HIS A C 1
ATOM 2032 O O . HIS A 1 258 ? 6.939 -1.458 8.149 1.00 87.19 258 HIS A O 1
ATOM 2038 N N . GLY A 1 259 ? 8.640 -0.176 7.478 1.00 84.88 259 GLY A N 1
ATOM 2039 C CA . GLY A 1 259 ? 8.876 0.493 8.766 1.00 84.88 259 GLY A CA 1
ATOM 2040 C C . GLY A 1 259 ? 9.883 -0.209 9.684 1.00 84.88 259 GLY A C 1
ATOM 2041 O O . GLY A 1 259 ? 9.990 -1.438 9.693 1.00 84.88 259 GLY A O 1
ATOM 2042 N N . GLN A 1 260 ? 10.592 0.599 10.474 1.00 86.50 260 GLN A N 1
ATOM 2043 C CA . GLN A 1 260 ? 11.700 0.181 11.334 1.00 86.50 260 GLN A CA 1
ATOM 2044 C C . GLN A 1 260 ? 11.205 -0.090 12.763 1.00 86.50 260 GLN A C 1
ATOM 2046 O O . GLN A 1 260 ? 10.727 0.832 13.426 1.00 86.50 260 GLN A O 1
ATOM 2051 N N . PRO A 1 261 ? 11.260 -1.338 13.260 1.00 89.19 261 PRO A N 1
ATOM 2052 C CA . PRO A 1 261 ? 10.972 -1.608 14.662 1.00 89.19 261 PRO A CA 1
ATOM 2053 C C . PRO A 1 261 ? 12.071 -1.025 15.574 1.00 89.19 261 PRO A C 1
ATOM 2055 O O . PRO A 1 261 ? 13.214 -0.862 15.155 1.00 89.19 261 PRO A O 1
ATOM 2058 N N . PRO A 1 262 ? 11.761 -0.776 16.855 1.00 89.62 262 PRO A N 1
ATOM 2059 C CA . PRO A 1 262 ? 12.723 -0.223 17.811 1.00 89.62 262 PRO A CA 1
ATOM 2060 C C . PRO A 1 262 ? 13.802 -1.226 18.270 1.00 89.62 262 PRO A C 1
ATOM 2062 O O . PRO A 1 262 ? 14.666 -0.870 19.066 1.00 89.62 262 PRO A O 1
ATOM 2065 N N . THR A 1 263 ? 13.756 -2.487 17.822 1.00 91.12 263 THR A N 1
ATOM 2066 C CA . THR A 1 263 ? 14.649 -3.569 18.273 1.00 91.12 263 THR A CA 1
ATOM 2067 C C . THR A 1 263 ? 15.136 -4.437 17.116 1.00 91.12 263 THR A C 1
ATOM 2069 O O . THR A 1 263 ? 14.444 -4.593 16.112 1.00 91.12 263 THR A O 1
ATOM 2072 N N . TRP A 1 264 ? 16.309 -5.060 17.273 1.00 90.38 264 TRP A N 1
ATOM 2073 C CA . TRP A 1 264 ? 16.897 -5.985 16.297 1.00 90.38 264 TRP A CA 1
ATOM 2074 C C . TRP A 1 264 ? 16.141 -7.316 16.246 1.00 90.38 264 TRP A C 1
ATOM 2076 O O . TRP A 1 264 ? 16.392 -8.230 17.025 1.00 90.38 264 TRP A O 1
ATOM 2086 N N . ASN A 1 265 ? 15.204 -7.420 15.310 1.00 91.06 265 ASN A N 1
ATOM 2087 C CA . ASN A 1 265 ? 14.406 -8.617 15.056 1.00 91.06 265 ASN A CA 1
ATOM 2088 C C . ASN A 1 265 ? 14.334 -8.912 13.544 1.00 91.06 265 ASN A C 1
ATOM 2090 O O . ASN A 1 265 ? 14.916 -8.191 12.731 1.00 91.06 265 ASN A O 1
ATOM 2094 N N . GLY A 1 266 ? 13.588 -9.951 13.149 1.00 89.75 266 GLY A N 1
ATOM 2095 C CA . GLY A 1 266 ? 13.393 -10.326 11.739 1.00 89.75 266 GLY A CA 1
ATOM 2096 C C . GLY A 1 266 ? 12.970 -9.165 10.826 1.00 89.75 266 GLY A C 1
ATOM 2097 O O . GLY A 1 266 ? 13.416 -9.080 9.683 1.00 89.75 266 GLY A O 1
ATOM 2098 N N . ARG A 1 267 ? 12.177 -8.217 11.341 1.00 90.38 267 ARG A N 1
ATOM 2099 C CA . ARG A 1 267 ? 11.727 -7.038 10.591 1.00 90.38 267 ARG A CA 1
ATOM 2100 C C . ARG A 1 267 ? 12.829 -5.985 10.421 1.00 90.38 267 ARG A C 1
ATOM 2102 O O . ARG A 1 267 ? 12.838 -5.328 9.386 1.00 90.38 267 ARG A O 1
ATOM 2109 N N . MET A 1 268 ? 13.786 -5.857 11.349 1.00 92.69 268 MET A N 1
ATOM 2110 C CA . MET A 1 268 ? 14.986 -5.031 11.103 1.00 92.69 268 MET A CA 1
ATOM 2111 C C . MET A 1 268 ? 15.842 -5.600 9.983 1.00 92.69 268 MET A C 1
ATOM 2113 O O . MET A 1 268 ? 16.267 -4.849 9.111 1.00 92.69 268 MET A O 1
ATOM 2117 N N . TYR A 1 269 ? 16.074 -6.917 9.981 1.00 93.00 269 TYR A N 1
ATOM 2118 C CA . TYR A 1 269 ? 16.821 -7.556 8.897 1.00 93.00 269 TYR A CA 1
ATOM 2119 C C . TYR A 1 269 ? 16.127 -7.335 7.554 1.00 93.00 269 TYR A C 1
ATOM 2121 O O . TYR A 1 269 ? 16.778 -6.956 6.586 1.00 93.00 269 TYR A O 1
ATOM 2129 N N . TRP A 1 270 ? 14.801 -7.487 7.515 1.00 93.62 270 TRP A N 1
ATOM 2130 C CA . TRP A 1 270 ? 14.007 -7.156 6.335 1.00 93.62 270 TRP A CA 1
ATOM 2131 C C . TRP A 1 270 ? 14.185 -5.697 5.894 1.00 93.62 270 TRP A C 1
ATOM 2133 O O . TRP A 1 270 ? 14.491 -5.459 4.730 1.00 93.62 270 TRP A O 1
ATOM 2143 N N . SER A 1 271 ? 14.073 -4.729 6.813 1.00 92.94 271 SER A N 1
ATOM 2144 C CA . SER A 1 271 ? 14.291 -3.307 6.504 1.00 92.94 271 SER A CA 1
ATOM 2145 C C . SER A 1 271 ? 15.674 -3.062 5.897 1.00 92.94 271 SER A C 1
ATOM 2147 O O . SER A 1 271 ? 15.780 -2.368 4.892 1.00 92.94 271 SER A O 1
ATOM 2149 N N . LEU A 1 272 ? 16.723 -3.678 6.452 1.00 93.19 272 LEU A N 1
ATOM 2150 C CA . LEU A 1 272 ? 18.086 -3.553 5.935 1.00 93.19 272 LEU A CA 1
ATOM 2151 C C . LEU A 1 272 ? 18.221 -4.125 4.514 1.00 93.19 272 LEU A C 1
ATOM 2153 O O . LEU A 1 272 ? 18.912 -3.546 3.676 1.00 93.19 272 LEU A O 1
ATOM 2157 N N . PHE A 1 273 ? 17.561 -5.251 4.225 1.00 92.31 273 PHE A N 1
ATOM 2158 C CA . PHE A 1 273 ? 17.534 -5.812 2.873 1.00 92.31 273 PHE A CA 1
ATOM 2159 C C . PHE A 1 273 ? 16.809 -4.897 1.885 1.00 92.31 273 PHE A C 1
ATOM 2161 O O . PHE A 1 273 ? 17.298 -4.713 0.770 1.00 92.31 273 PHE A O 1
ATOM 2168 N N . VAL A 1 274 ? 15.688 -4.296 2.289 1.00 93.00 274 VAL A N 1
ATOM 2169 C CA . VAL A 1 274 ? 14.957 -3.325 1.463 1.00 93.00 274 VAL A CA 1
ATOM 2170 C C . VAL A 1 274 ? 15.827 -2.096 1.169 1.00 93.00 274 VAL A C 1
ATOM 2172 O O . VAL A 1 274 ? 15.904 -1.681 0.012 1.00 93.00 274 VAL A O 1
ATOM 2175 N N . ASP A 1 275 ? 16.563 -1.577 2.156 1.00 94.56 275 ASP A N 1
ATOM 2176 C CA . ASP A 1 275 ? 17.490 -0.451 1.969 1.00 94.56 275 ASP A CA 1
ATOM 2177 C C . ASP A 1 275 ? 18.635 -0.808 1.005 1.00 94.56 275 ASP A C 1
ATOM 2179 O O . ASP A 1 275 ? 18.937 -0.064 0.066 1.00 94.56 275 ASP A O 1
ATOM 2183 N N . ALA A 1 276 ? 19.245 -1.987 1.178 1.00 94.81 276 ALA A N 1
ATOM 2184 C CA . ALA A 1 276 ? 20.285 -2.484 0.279 1.00 94.81 276 ALA A CA 1
ATOM 2185 C C . ALA A 1 276 ? 19.765 -2.656 -1.159 1.00 94.81 276 ALA A C 1
ATOM 2187 O O . ALA A 1 276 ? 20.453 -2.306 -2.122 1.00 94.81 276 ALA A O 1
ATOM 2188 N N . MET A 1 277 ? 18.535 -3.151 -1.314 1.00 94.75 277 MET A N 1
ATOM 2189 C CA . MET A 1 277 ? 17.865 -3.288 -2.604 1.00 94.75 277 MET A CA 1
ATOM 2190 C C . MET A 1 277 ? 17.601 -1.920 -3.247 1.00 94.75 277 MET A C 1
ATOM 2192 O O . MET A 1 277 ? 17.865 -1.755 -4.438 1.00 94.75 277 MET A O 1
ATOM 2196 N N . ALA A 1 278 ? 17.147 -0.923 -2.483 1.00 94.81 278 ALA A N 1
ATOM 2197 C CA . ALA A 1 278 ? 16.928 0.435 -2.978 1.00 94.81 278 ALA A CA 1
ATOM 2198 C C . ALA A 1 278 ? 18.230 1.061 -3.506 1.00 94.81 278 ALA A C 1
ATOM 2200 O O . ALA A 1 278 ? 18.274 1.550 -4.640 1.00 94.81 278 ALA A O 1
ATOM 2201 N N . ILE A 1 279 ? 19.323 0.963 -2.739 1.00 96.44 279 ILE A N 1
ATOM 2202 C CA . ILE A 1 279 ? 20.653 1.434 -3.159 1.00 96.44 279 ILE A CA 1
ATOM 2203 C C . ILE A 1 279 ? 21.107 0.707 -4.431 1.00 96.44 279 ILE A C 1
ATOM 2205 O O . ILE A 1 279 ? 21.605 1.339 -5.372 1.00 96.44 279 ILE A O 1
ATOM 2209 N N . ALA A 1 280 ? 20.922 -0.613 -4.488 1.00 96.38 280 ALA A N 1
ATOM 2210 C CA . ALA A 1 280 ? 21.286 -1.412 -5.648 1.00 96.38 280 ALA A CA 1
ATOM 2211 C C . ALA A 1 280 ? 20.460 -1.035 -6.887 1.00 96.38 280 ALA A C 1
ATOM 2213 O O . ALA A 1 280 ? 21.046 -0.903 -7.958 1.00 96.38 280 ALA A O 1
ATOM 2214 N N . MET A 1 281 ? 19.149 -0.796 -6.769 1.00 96.38 281 MET A N 1
ATOM 2215 C CA . MET A 1 281 ? 18.284 -0.386 -7.886 1.00 96.38 281 MET A CA 1
ATOM 2216 C C . MET A 1 281 ? 18.688 0.973 -8.462 1.00 96.38 281 MET A C 1
ATOM 2218 O O . MET A 1 281 ? 18.806 1.115 -9.683 1.00 96.38 281 MET A O 1
ATOM 2222 N N . VAL A 1 282 ? 18.962 1.958 -7.601 1.00 96.94 282 VAL A N 1
ATOM 2223 C CA . VAL A 1 282 ? 19.455 3.278 -8.029 1.00 96.94 282 VAL A CA 1
ATOM 2224 C C . VAL A 1 282 ? 20.802 3.129 -8.734 1.00 96.94 282 VAL A C 1
ATOM 2226 O O . VAL A 1 282 ? 20.988 3.615 -9.849 1.00 96.94 282 VAL A O 1
ATOM 2229 N N . THR A 1 283 ? 21.730 2.389 -8.128 1.00 96.19 283 THR A N 1
ATOM 2230 C CA . THR A 1 283 ? 23.065 2.162 -8.691 1.00 96.19 283 THR A CA 1
ATOM 2231 C C . THR A 1 283 ? 23.000 1.428 -10.032 1.00 96.19 283 THR A C 1
ATOM 2233 O O . THR A 1 283 ? 23.666 1.819 -10.994 1.00 96.19 283 THR A O 1
ATOM 2236 N N . TRP A 1 284 ? 22.183 0.380 -10.129 1.00 97.06 284 TRP A N 1
ATOM 2237 C CA . TRP A 1 284 ? 21.965 -0.401 -11.344 1.00 97.06 284 TRP A CA 1
ATOM 2238 C C . TRP A 1 284 ? 21.379 0.463 -12.469 1.00 97.06 284 TRP A C 1
ATOM 2240 O O . TRP A 1 284 ? 21.896 0.440 -13.588 1.00 97.06 284 TRP A O 1
ATOM 2250 N N . SER A 1 285 ? 20.398 1.314 -12.151 1.00 95.62 285 SER A N 1
ATOM 2251 C CA . SER A 1 285 ? 19.779 2.255 -13.096 1.00 95.62 285 SER A CA 1
ATOM 2252 C C . SER A 1 285 ? 20.774 3.302 -13.608 1.00 95.62 285 SER A C 1
ATOM 2254 O O . SER A 1 285 ? 20.920 3.486 -14.818 1.00 95.62 285 SER A O 1
ATOM 2256 N N . LEU A 1 286 ? 21.522 3.952 -12.708 1.00 96.06 286 LEU A N 1
ATOM 2257 C CA . LEU A 1 286 ? 22.510 4.973 -13.074 1.00 96.06 286 LEU A CA 1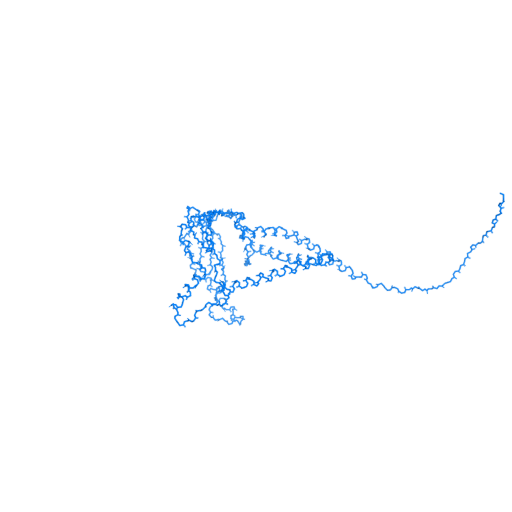
ATOM 2258 C C . LEU A 1 286 ? 23.655 4.387 -13.907 1.00 96.06 286 LEU A C 1
ATOM 2260 O O . LEU A 1 286 ? 24.037 4.947 -14.933 1.00 96.06 286 LEU A O 1
ATOM 2264 N N . THR A 1 287 ? 24.191 3.236 -13.501 1.00 96.06 287 THR A N 1
ATOM 2265 C CA . THR A 1 287 ? 25.262 2.563 -14.253 1.00 96.06 287 THR A CA 1
ATOM 2266 C C . THR A 1 287 ? 24.781 2.070 -15.617 1.00 96.06 287 THR A C 1
ATOM 2268 O O . THR A 1 287 ? 25.521 2.189 -16.595 1.00 96.06 287 THR A O 1
ATOM 2271 N N . GLY A 1 288 ? 23.536 1.593 -15.718 1.00 94.44 288 GLY A N 1
ATOM 2272 C CA . GLY A 1 288 ? 22.901 1.232 -16.985 1.00 94.44 288 GLY A CA 1
ATOM 2273 C C . GLY A 1 288 ? 22.785 2.428 -17.931 1.00 94.44 288 GLY A C 1
ATOM 2274 O O . GLY A 1 288 ? 23.191 2.335 -19.090 1.00 94.44 288 GLY A O 1
ATOM 2275 N N . LEU A 1 289 ? 22.330 3.577 -17.420 1.00 93.75 289 LEU A N 1
ATOM 2276 C CA . LEU A 1 289 ? 22.229 4.822 -18.184 1.00 93.75 289 LEU A CA 1
ATOM 2277 C C . LEU A 1 289 ? 23.601 5.300 -18.679 1.00 93.75 289 LEU A C 1
ATOM 2279 O O . LEU A 1 289 ? 23.754 5.622 -19.859 1.00 93.75 289 LEU A O 1
ATOM 2283 N N . LEU A 1 290 ? 24.614 5.290 -17.804 1.00 92.06 290 LEU A N 1
ATOM 2284 C CA . LEU A 1 290 ? 25.985 5.657 -18.162 1.00 92.06 290 LEU A CA 1
ATOM 2285 C C . LEU A 1 290 ? 26.537 4.755 -19.270 1.00 92.06 290 LEU A C 1
ATOM 2287 O O . LEU A 1 290 ? 27.092 5.265 -20.242 1.00 92.06 290 LEU A O 1
ATOM 2291 N N . MET A 1 291 ? 26.374 3.433 -19.152 1.00 91.56 291 MET A N 1
ATOM 2292 C CA . MET A 1 291 ? 26.852 2.478 -20.157 1.00 91.56 291 MET A CA 1
ATOM 2293 C C . MET A 1 291 ? 26.100 2.608 -21.482 1.00 91.56 291 MET A C 1
ATOM 2295 O O . MET A 1 291 ? 26.739 2.667 -22.534 1.00 91.56 291 MET A O 1
ATOM 2299 N N . TRP A 1 292 ? 24.768 2.705 -21.452 1.00 94.38 292 TRP A N 1
ATOM 2300 C CA . TRP A 1 292 ? 23.957 2.921 -22.651 1.00 94.38 292 TRP A CA 1
ATOM 2301 C C . TRP A 1 292 ? 24.382 4.198 -23.384 1.00 94.38 292 TRP A C 1
ATOM 2303 O O . TRP A 1 292 ? 24.583 4.174 -24.603 1.00 94.38 292 TRP A O 1
ATOM 2313 N N . TRP A 1 293 ? 24.626 5.285 -22.645 1.00 91.62 293 TRP A N 1
ATOM 2314 C CA . TRP A 1 293 ? 25.108 6.535 -23.221 1.00 91.62 293 TRP A CA 1
ATOM 2315 C C . TRP A 1 293 ? 26.442 6.367 -23.952 1.00 91.62 293 TRP A C 1
ATOM 2317 O O . TRP A 1 293 ? 26.748 7.135 -24.856 1.00 91.62 293 TRP A O 1
ATOM 2327 N N . GLN A 1 294 ? 27.266 5.365 -23.659 1.00 89.88 294 GLN A N 1
ATOM 2328 C CA . GLN A 1 294 ? 28.516 5.156 -24.399 1.00 89.88 294 GLN A CA 1
ATOM 2329 C C . GLN A 1 294 ? 28.327 4.476 -25.751 1.00 89.88 294 GLN A C 1
ATOM 2331 O O . GLN A 1 294 ? 29.133 4.683 -26.663 1.00 89.88 294 GLN A O 1
ATOM 2336 N N . ILE A 1 295 ? 27.249 3.713 -25.915 1.00 90.00 295 ILE A N 1
ATOM 2337 C CA . ILE A 1 295 ? 26.977 2.945 -27.127 1.00 90.00 295 ILE A CA 1
ATOM 2338 C C . ILE A 1 295 ? 26.399 3.888 -28.187 1.00 90.00 295 ILE A C 1
ATOM 2340 O O . ILE A 1 295 ? 25.188 4.015 -28.355 1.00 90.00 295 ILE A O 1
ATOM 2344 N N . LYS A 1 296 ? 27.286 4.561 -28.936 1.00 91.00 296 LYS A N 1
ATOM 2345 C CA . LYS A 1 296 ? 26.928 5.578 -29.948 1.00 91.00 296 LYS A CA 1
ATOM 2346 C C . LYS A 1 296 ? 25.812 5.130 -30.900 1.00 91.00 296 LYS A C 1
ATOM 2348 O O . LYS A 1 296 ? 24.949 5.936 -31.235 1.00 91.00 296 LYS A O 1
ATOM 2353 N N . ARG A 1 297 ? 25.809 3.850 -31.294 1.00 93.56 297 ARG A N 1
ATOM 2354 C CA . ARG A 1 297 ? 24.836 3.260 -32.228 1.00 93.56 297 ARG A CA 1
ATOM 2355 C C . ARG A 1 297 ? 23.400 3.262 -31.691 1.00 93.56 297 ARG A C 1
ATOM 2357 O O . ARG A 1 297 ? 22.476 3.487 -32.462 1.00 93.56 297 ARG A O 1
ATOM 2364 N N . THR A 1 298 ? 23.200 3.038 -30.393 1.00 92.75 298 THR A N 1
ATOM 2365 C CA . THR A 1 298 ? 21.867 2.870 -29.783 1.00 92.75 298 THR A CA 1
ATOM 2366 C C . THR A 1 298 ? 21.371 4.118 -29.048 1.00 92.75 298 THR A C 1
ATOM 2368 O O . THR A 1 298 ? 20.274 4.094 -28.493 1.00 92.75 298 THR A O 1
ATOM 2371 N N . ARG A 1 299 ? 22.133 5.225 -29.053 1.00 93.44 299 ARG A N 1
ATOM 2372 C CA . ARG A 1 299 ? 21.764 6.480 -28.364 1.00 93.44 299 ARG A CA 1
ATOM 2373 C C . ARG A 1 299 ? 20.456 7.086 -28.862 1.00 93.44 299 ARG A C 1
ATOM 2375 O O . ARG A 1 299 ? 19.658 7.539 -28.059 1.00 93.44 299 ARG A O 1
ATOM 2382 N N . ARG A 1 300 ? 20.223 7.112 -30.178 1.00 93.56 300 ARG A N 1
ATOM 2383 C CA . ARG A 1 300 ? 18.991 7.709 -30.726 1.00 93.56 300 ARG A CA 1
ATOM 2384 C C . ARG A 1 300 ? 17.759 6.918 -30.298 1.00 93.56 300 ARG A C 1
ATOM 2386 O O . ARG A 1 300 ? 16.825 7.495 -29.761 1.00 93.56 300 ARG A O 1
ATOM 2393 N N . ILE A 1 301 ? 17.804 5.596 -30.473 1.00 94.81 301 ILE A N 1
ATOM 2394 C CA . ILE A 1 301 ? 16.710 4.697 -30.085 1.00 94.81 301 ILE A CA 1
ATOM 2395 C C . ILE A 1 301 ? 16.462 4.788 -28.581 1.00 94.81 301 ILE A C 1
ATOM 2397 O O . ILE A 1 301 ? 15.333 5.004 -28.161 1.00 94.81 301 ILE A O 1
ATOM 2401 N N . GLY A 1 302 ? 17.509 4.689 -27.760 1.00 92.88 302 GLY A N 1
ATOM 2402 C CA . GLY A 1 302 ? 17.314 4.766 -26.316 1.00 92.88 302 GLY A CA 1
ATOM 2403 C C . GLY A 1 302 ? 16.838 6.142 -25.840 1.00 92.88 302 GLY A C 1
ATOM 2404 O O . GLY A 1 302 ? 16.124 6.201 -24.851 1.00 92.88 302 GLY A O 1
ATOM 2405 N N . PHE A 1 303 ? 17.150 7.236 -26.550 1.00 95.56 303 PHE A N 1
ATOM 2406 C CA . PHE A 1 303 ? 16.605 8.555 -26.226 1.00 95.56 303 PHE A CA 1
ATOM 2407 C C . PHE A 1 303 ? 15.100 8.597 -26.489 1.00 95.56 303 PHE A C 1
ATOM 2409 O O . PHE A 1 303 ? 14.358 9.090 -25.650 1.00 95.56 303 PHE A O 1
ATOM 2416 N N . VAL A 1 304 ? 14.641 8.024 -27.608 1.00 96.88 304 VAL A N 1
ATOM 2417 C CA . VAL A 1 304 ? 13.204 7.883 -27.898 1.00 96.88 304 VAL A CA 1
ATOM 2418 C C . VAL A 1 304 ? 12.511 7.047 -26.820 1.00 96.88 304 VAL A C 1
ATOM 2420 O O . VAL A 1 304 ? 11.469 7.455 -26.311 1.00 96.88 304 VAL A O 1
ATOM 2423 N N . VAL A 1 305 ? 13.104 5.917 -26.420 1.00 96.50 305 VAL A N 1
ATOM 2424 C CA . VAL A 1 305 ? 12.564 5.063 -25.347 1.00 96.50 305 VAL A CA 1
ATOM 2425 C C . VAL A 1 305 ? 12.506 5.817 -24.014 1.00 96.50 305 VAL A C 1
ATOM 2427 O O . VAL A 1 305 ? 11.470 5.809 -23.356 1.00 96.50 305 VAL A O 1
ATOM 2430 N N . LEU A 1 306 ? 13.578 6.520 -23.635 1.00 95.62 306 LEU A N 1
ATOM 2431 C CA . LEU A 1 306 ? 13.635 7.304 -22.401 1.00 95.62 306 LEU A CA 1
ATOM 2432 C C . LEU A 1 306 ? 12.608 8.444 -22.405 1.00 95.62 306 LEU A C 1
ATOM 2434 O O . LEU A 1 306 ? 11.887 8.615 -21.428 1.00 95.62 306 LEU A O 1
ATOM 2438 N N . ALA A 1 307 ? 12.498 9.188 -23.508 1.00 97.00 307 ALA A N 1
ATOM 2439 C CA . ALA A 1 307 ? 11.518 10.261 -23.658 1.00 97.00 307 ALA A CA 1
ATOM 2440 C C . ALA A 1 307 ? 10.079 9.730 -23.566 1.00 97.00 307 ALA A C 1
ATOM 2442 O O . ALA A 1 307 ? 9.253 10.317 -22.873 1.00 97.00 307 ALA A O 1
ATOM 2443 N N . THR A 1 308 ? 9.800 8.582 -24.192 1.00 98.06 308 THR A N 1
ATOM 2444 C CA . THR A 1 308 ? 8.492 7.911 -24.103 1.00 98.06 308 THR A CA 1
ATOM 2445 C C . THR A 1 308 ? 8.188 7.476 -22.668 1.00 98.06 308 THR A C 1
ATOM 2447 O O . THR A 1 308 ? 7.081 7.694 -22.178 1.00 98.06 308 THR A O 1
ATOM 2450 N N . SER A 1 309 ? 9.176 6.914 -21.963 1.00 96.31 309 SER A N 1
ATOM 2451 C CA . SER A 1 309 ? 9.038 6.513 -20.559 1.00 96.31 309 SER A CA 1
ATOM 2452 C C . SER A 1 309 ? 8.733 7.705 -19.651 1.00 96.31 309 SER A C 1
ATOM 2454 O O . SER A 1 309 ? 7.825 7.619 -18.828 1.00 96.31 309 SER A O 1
ATOM 2456 N N . VAL A 1 310 ? 9.459 8.817 -19.805 1.00 97.56 310 VAL A N 1
ATOM 2457 C CA . VAL A 1 310 ? 9.229 10.045 -19.026 1.00 97.56 310 VAL A CA 1
ATOM 2458 C C . VAL A 1 310 ? 7.861 10.648 -19.350 1.00 97.56 310 VAL A C 1
ATOM 2460 O O . VAL A 1 310 ? 7.135 11.021 -18.434 1.00 97.56 310 VAL A O 1
ATOM 2463 N N . GLY A 1 311 ? 7.475 10.688 -20.629 1.00 98.12 311 GLY A N 1
ATOM 2464 C CA . GLY A 1 311 ? 6.158 11.169 -21.051 1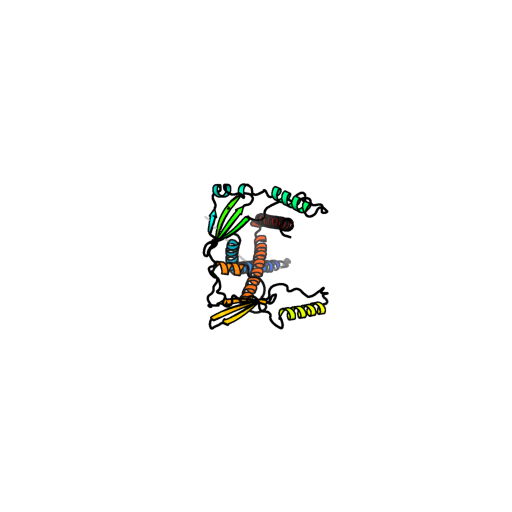.00 98.12 311 GLY A CA 1
ATOM 2465 C C . GLY A 1 311 ? 5.011 10.340 -20.467 1.00 98.12 311 GLY A C 1
ATOM 2466 O O . GLY A 1 311 ? 4.055 10.902 -19.942 1.00 98.12 311 GLY A O 1
ATOM 2467 N N . THR A 1 312 ? 5.139 9.011 -20.477 1.00 98.00 312 THR A N 1
ATOM 2468 C CA . THR A 1 312 ? 4.143 8.099 -19.887 1.00 98.00 312 THR A CA 1
ATOM 2469 C C . THR A 1 312 ? 4.038 8.291 -18.372 1.00 98.00 312 THR A C 1
ATOM 2471 O O . THR A 1 312 ? 2.935 8.373 -17.838 1.00 98.00 312 THR A O 1
ATOM 2474 N N . ALA A 1 313 ? 5.173 8.419 -17.675 1.00 96.56 313 ALA A N 1
ATOM 2475 C CA . ALA A 1 313 ? 5.190 8.661 -16.233 1.00 96.56 313 ALA A CA 1
ATOM 2476 C C . ALA A 1 313 ? 4.543 10.006 -15.861 1.00 96.56 313 ALA A C 1
ATOM 2478 O O . ALA A 1 313 ? 3.759 10.066 -14.916 1.00 96.56 313 ALA A O 1
ATOM 2479 N N . ALA A 1 314 ? 4.829 11.068 -16.621 1.00 97.69 314 ALA A N 1
ATOM 2480 C CA . ALA A 1 314 ? 4.215 12.378 -16.419 1.00 97.69 314 ALA A CA 1
ATOM 2481 C C . ALA A 1 314 ? 2.698 12.334 -16.652 1.00 97.69 314 ALA A C 1
ATOM 2483 O O . ALA A 1 314 ? 1.941 12.828 -15.820 1.00 97.69 314 ALA A O 1
ATOM 2484 N N . LEU A 1 315 ? 2.252 11.691 -17.737 1.00 97.94 315 LEU A N 1
ATOM 2485 C CA . LEU A 1 315 ? 0.830 11.505 -18.027 1.00 97.94 315 LEU A CA 1
ATOM 2486 C C . LEU A 1 315 ? 0.115 10.794 -16.872 1.00 97.94 315 LEU A C 1
ATOM 2488 O O . LEU A 1 315 ? -0.908 11.275 -16.395 1.00 97.94 315 LEU A O 1
ATOM 2492 N N . MET A 1 316 ? 0.682 9.686 -16.387 1.00 97.00 316 MET A N 1
ATOM 2493 C CA . MET A 1 316 ? 0.122 8.933 -15.265 1.00 97.00 316 MET A CA 1
ATOM 2494 C C . MET A 1 316 ? 0.084 9.764 -13.976 1.00 97.00 316 MET A C 1
ATOM 2496 O O . MET A 1 316 ? -0.917 9.733 -13.267 1.00 97.00 316 MET A O 1
ATOM 2500 N N . TYR A 1 317 ? 1.140 10.530 -13.680 1.00 96.38 317 TYR A N 1
ATOM 2501 C CA . TYR A 1 317 ? 1.180 11.413 -12.513 1.00 96.38 317 TYR A CA 1
ATOM 2502 C C . TYR A 1 317 ? 0.038 12.436 -12.537 1.00 96.38 317 TYR A C 1
ATOM 2504 O O . TYR A 1 317 ? -0.711 12.528 -11.567 1.00 96.38 317 TYR A O 1
ATOM 2512 N N . PHE A 1 318 ? -0.133 13.164 -13.645 1.00 96.38 318 PHE A N 1
ATOM 2513 C CA . PHE A 1 318 ? -1.200 14.161 -13.758 1.00 96.38 318 PHE A CA 1
ATOM 2514 C C . PHE A 1 318 ? -2.592 13.524 -13.742 1.00 96.38 318 PHE A C 1
ATOM 2516 O O . PHE A 1 318 ? -3.485 14.048 -13.080 1.00 96.38 318 PHE A O 1
ATOM 2523 N N . ALA A 1 319 ? -2.768 12.373 -14.398 1.00 93.75 319 ALA A N 1
ATOM 2524 C CA . ALA A 1 319 ? -4.032 11.642 -14.380 1.00 93.75 319 ALA A CA 1
ATOM 2525 C C . ALA A 1 319 ? -4.422 11.204 -12.957 1.00 93.75 319 ALA A C 1
ATOM 2527 O O . ALA A 1 319 ? -5.555 11.419 -12.535 1.00 93.75 319 ALA A O 1
ATOM 2528 N N . MET A 1 320 ? -3.478 10.649 -12.189 1.00 94.00 320 MET A N 1
ATOM 2529 C CA . MET A 1 320 ? -3.734 10.204 -10.814 1.00 94.00 320 MET A CA 1
ATOM 2530 C C . MET A 1 320 ? -3.919 11.360 -9.834 1.00 94.00 320 MET A C 1
ATOM 2532 O O . MET A 1 320 ? -4.777 11.275 -8.963 1.00 94.00 320 MET A O 1
ATOM 2536 N N . GLN A 1 321 ? -3.175 12.459 -9.987 1.00 93.31 321 GLN A N 1
ATOM 2537 C CA . GLN A 1 321 ? -3.409 13.672 -9.197 1.00 93.31 321 GLN A CA 1
ATOM 2538 C C . GLN A 1 321 ? -4.818 14.224 -9.427 1.00 93.31 321 GLN A C 1
ATOM 2540 O O . GLN A 1 321 ? -5.516 14.524 -8.463 1.00 93.31 321 GLN A O 1
ATOM 2545 N N . ASN A 1 322 ? -5.261 14.295 -10.686 1.00 89.75 322 ASN A N 1
ATOM 2546 C CA . ASN A 1 322 ? -6.618 14.721 -11.011 1.00 89.75 322 ASN A CA 1
ATOM 2547 C C . ASN A 1 322 ? -7.671 13.772 -10.421 1.00 89.75 322 ASN A C 1
ATOM 2549 O O . ASN A 1 322 ? -8.636 14.233 -9.816 1.00 89.75 322 ASN A O 1
ATOM 2553 N N . PHE A 1 323 ? -7.467 12.458 -10.554 1.00 87.75 323 PHE A N 1
ATOM 2554 C CA . PHE A 1 323 ? -8.359 11.450 -9.983 1.00 87.75 323 PHE A CA 1
ATOM 2555 C C . PHE A 1 323 ? -8.490 11.598 -8.461 1.00 87.75 323 PHE A C 1
ATOM 2557 O O . PHE A 1 323 ? -9.602 11.666 -7.951 1.00 87.75 323 PHE A O 1
ATOM 2564 N N . TYR A 1 324 ? -7.381 11.713 -7.724 1.00 88.94 324 TYR A N 1
ATOM 2565 C CA . TYR A 1 324 ? -7.447 11.877 -6.270 1.00 88.94 324 TYR A CA 1
ATOM 2566 C C . TYR A 1 324 ? -8.084 13.202 -5.858 1.00 88.94 324 TYR A C 1
ATOM 2568 O O . TYR A 1 324 ? -8.900 13.215 -4.940 1.00 88.94 324 TYR A O 1
ATOM 2576 N N . ALA A 1 325 ? -7.762 14.294 -6.557 1.00 87.12 325 ALA A N 1
ATOM 2577 C CA . ALA A 1 325 ? -8.320 15.608 -6.263 1.00 87.12 325 ALA A CA 1
ATOM 2578 C C . ALA A 1 325 ? -9.838 15.685 -6.476 1.00 87.12 325 ALA A C 1
ATOM 2580 O O . ALA A 1 325 ? -10.508 16.453 -5.792 1.00 87.12 325 ALA A O 1
ATOM 2581 N N . SER A 1 326 ? -10.372 14.898 -7.412 1.00 83.69 326 SER A N 1
ATOM 2582 C CA . SER A 1 326 ? -11.805 14.855 -7.716 1.00 83.69 326 SER A CA 1
ATOM 2583 C C . SER A 1 326 ? -12.577 13.817 -6.899 1.00 83.69 326 SER A C 1
ATOM 2585 O O . SER A 1 326 ? -13.750 14.046 -6.623 1.00 83.69 326 SER A O 1
ATOM 2587 N N . ASN A 1 327 ? -11.942 12.711 -6.487 1.00 79.31 327 ASN A N 1
ATOM 2588 C CA . ASN A 1 327 ? -12.659 11.546 -5.952 1.00 79.31 327 ASN A CA 1
ATOM 2589 C C . ASN A 1 327 ? -12.292 11.108 -4.517 1.00 79.31 327 ASN A C 1
ATOM 2591 O O . ASN A 1 327 ? -13.041 10.319 -3.943 1.00 79.31 327 ASN A O 1
ATOM 2595 N N . MET A 1 328 ? -11.149 11.510 -3.939 1.00 68.25 328 MET A N 1
ATOM 2596 C CA . MET A 1 328 ? -10.614 10.862 -2.717 1.00 68.25 328 MET A CA 1
ATOM 2597 C C . MET A 1 328 ? -10.027 11.791 -1.638 1.00 68.25 328 MET A C 1
ATOM 2599 O O . MET A 1 328 ? -9.552 11.271 -0.625 1.00 68.25 328 MET A O 1
ATOM 2603 N N . LEU A 1 329 ? -10.005 13.113 -1.840 1.00 51.41 329 LEU A N 1
ATOM 2604 C CA . LEU A 1 329 ? -9.437 14.052 -0.857 1.00 51.41 329 LEU A CA 1
ATOM 2605 C C . LEU A 1 329 ? -10.299 14.249 0.393 1.00 51.41 329 LEU A C 1
ATOM 2607 O O . LEU A 1 329 ? -11.536 14.369 0.256 1.00 51.41 329 LEU A O 1
#

Foldseek 3Di:
DDDDDDDDDDDDDDDDDDDDPDDDDPPDDPVVVVVVVVLVVLVVLLVVLCVLCVVVCVLLVLLVCVVVPCPNVHLKDKDWDDPVVLVVDCLVVQDDQVVVVVVVQVVVCVVPVPDDDDDDPPDDGDDPAFDWDWDDDPQWIWIWTADSPPRGIMIIIRGHDLDDFAFPCPPCFFDDDVVQVLVVVQVVVVVVCVVVVHDDDDTDADDDWDWDWDWDADPNFIWIWIATSRGRTITIGTDPPDPRDDPSRVSNCLSPLDDDDPDDDPSNVSNVSVVSSVVSVVSNVVSVVVVQVVPVVCVVVVVVVVVVVVVVVVVVVVVVVVVCVSPPD

Sequence (329 aa):
MMNVEQPTNDEPESATDSNTDDTTTPVARQRWKLTSWLLMLARRTHLYAGLFLLPWVVLYGVTGAMFNHQSLFPRVQFQPVPVDVVRATSMTEFPAAGELATQVIEALRSANPEAQIEVLTGSEPEFTNNLMFEVQQGDEKKVVHINPVTNDTEIATIPPEDFRPDRLLSDTRNIELNPNPQDTAQEAAASIFKDSGIEVHGAPKPFGWTKLNFLVSIDGEPARVTYVLKDGHVDIFKYDGSPDMPLRGFFLRLHTSHGQPPTWNGRMYWSLFVDAMAIAMVTWSLTGLLMWWQIKRTRRIGFVVLATSVGTAALMYFAMQNFYASNML

Secondary structure (DSSP, 8-state):
---------------------------SSSHHHHHHHHHHHHHHHHHHHHHHHHHHHHHHHHHHHHHH-TTSS-SSEEEEPPHHHHHTSGGGGPPPHHHHHHHHHHHHHHH-TTS---PPTT------S-EEEEEEETTEEEEEEE-TTT--EEEEEEPPPS--PPBS-SS--B---SS-HHHHHHHHHHHHHHHTT---SSSPPP-S--EEEEEEEETTEEEEEEEETTT-BEEEEE--SS--S-HHHHHHHHHT--S--SSSSHHHHHHHHHHHHHHHHHHHHHHHHHHHHH-GGGHHHHHHHHHHHHHHHHHHHHHHHHHHHHHT-

pLDDT: mean 85.97, std 14.73, range [37.88, 98.12]